Protein AF-A0AAN9BEB0-F1 (afdb_monomer)

Sequence (277 aa):
MDKPNIMNIVELSGLNKQACLLSSDSLAVIILISTILLALFVVRLLSILIKCSAKQPTIQQSVQVPFRLLITNLPTRVCTTNVAFKYDVFVAYAEEDNDFVSDHLRPRLEDELGLKLCLHQRDFHPGRNILENIEDSVTSSKKVLMVFSTHFAHSPWCQFELAVCQRHAMDRGDLLLVAHVKNTPVSDLTPTMVVILRTCTYMDWSQEGQGRVIFWNSLLLALGDVLVPRAPPNLQPRQQRRQQPRHQRRQQPRQQPLERRGVMNPDEEQGEETVIV

Nearest PDB structures (foldseek):
  7ylf-assembly1_A  TM=8.442E-01  e=6.134E-11  Gallus gallus
  2j67-assembly1_A  TM=8.209E-01  e=2.826E-09  Homo sapiens
  7fch-assembly2_D  TM=7.623E-01  e=1.233E-08  Homo sapiens
  7jlx-assembly1_D  TM=6.661E-01  e=3.546E-07  Nicotiana benthamiana
  5uzb-assembly1_B  TM=7.781E-01  e=9.613E-06  Homo sapiens

Organism: NCBI:txid31220

Solvent-accessible surface area (backbone atoms only — not comparable to full-atom values): 17063 Å² total; per-residue (Å²): 136,84,83,82,78,75,78,64,62,65,60,63,66,58,60,52,56,64,60,60,59,70,21,76,64,55,53,50,49,50,51,52,52,52,52,50,52,50,49,50,51,49,52,49,48,49,51,48,50,50,50,55,52,64,69,57,78,78,74,91,74,84,76,75,53,54,67,70,59,54,50,74,68,54,89,70,82,81,77,90,65,100,64,88,55,82,24,50,31,22,51,50,59,27,80,89,49,42,64,56,40,64,73,51,48,44,49,54,39,36,73,72,65,65,45,44,72,39,41,72,94,76,67,51,65,86,94,56,58,69,67,57,47,49,52,51,43,60,72,32,19,66,28,36,38,35,45,44,34,54,57,22,47,71,31,69,64,43,51,48,52,48,54,55,48,51,57,49,27,74,75,58,53,90,27,73,42,43,36,38,43,64,92,58,56,75,88,56,46,42,73,67,57,52,49,45,65,73,78,42,86,66,35,56,56,37,98,58,78,66,41,38,56,51,28,52,53,52,51,52,60,74,39,29,73,70,76,48,77,75,77,71,99,74,78,72,59,75,70,60,72,74,71,57,59,74,74,64,68,71,72,54,80,81,78,71,77,82,76,80,79,74,87,78,82,90,84,89,82,81,87,84,90,80,90,84,136

Structure (mmCIF, N/CA/C/O backbone):
data_AF-A0AAN9BEB0-F1
#
_entry.id   AF-A0AAN9BEB0-F1
#
loop_
_atom_site.group_PDB
_atom_site.id
_atom_site.type_symbol
_atom_site.label_atom_id
_atom_site.label_alt_id
_atom_site.label_comp_id
_atom_site.label_asym_id
_atom_site.label_entity_id
_atom_site.label_seq_id
_atom_site.pdbx_PDB_ins_code
_atom_site.Cartn_x
_atom_site.Cartn_y
_atom_site.Cartn_z
_atom_site.occupancy
_atom_site.B_iso_or_equiv
_atom_site.auth_seq_id
_atom_site.auth_comp_id
_atom_site.auth_asym_id
_atom_site.auth_atom_id
_atom_site.pdbx_PDB_model_num
ATOM 1 N N . MET A 1 1 ? -80.632 -53.842 62.168 1.00 40.69 1 MET A N 1
ATOM 2 C CA . MET A 1 1 ? -80.056 -53.126 61.015 1.00 40.69 1 MET A CA 1
ATOM 3 C C . MET A 1 1 ? -79.085 -52.097 61.547 1.00 40.69 1 MET A C 1
ATOM 5 O O . MET A 1 1 ? -79.390 -51.436 62.534 1.00 40.69 1 MET A O 1
ATOM 9 N N . ASP A 1 2 ? -77.890 -52.119 60.978 1.00 44.09 2 ASP A N 1
ATOM 10 C CA . ASP A 1 2 ? -76.622 -51.721 61.577 1.00 44.09 2 ASP A CA 1
ATOM 11 C C . ASP A 1 2 ? -76.470 -50.242 61.938 1.00 44.09 2 ASP A C 1
ATOM 13 O O . ASP A 1 2 ? -76.907 -49.342 61.225 1.00 44.09 2 ASP A O 1
ATOM 17 N N . LYS A 1 3 ? -75.773 -50.015 63.057 1.00 51.38 3 LYS A N 1
ATOM 18 C CA . LYS A 1 3 ? -75.206 -48.719 63.438 1.00 51.38 3 LYS A CA 1
ATOM 19 C C . LYS A 1 3 ? -73.929 -48.484 62.620 1.00 51.38 3 LYS A C 1
ATOM 21 O O . LYS A 1 3 ? -73.027 -49.318 62.712 1.00 51.38 3 LYS A O 1
ATOM 26 N N . PRO A 1 4 ? -73.769 -47.362 61.900 1.00 53.97 4 PRO A N 1
ATOM 27 C CA . PRO A 1 4 ? -72.469 -47.011 61.358 1.00 53.97 4 PRO A CA 1
ATOM 28 C C . PRO A 1 4 ? -71.562 -46.431 62.455 1.00 53.97 4 PRO A C 1
ATOM 30 O O . PRO A 1 4 ? -71.938 -45.547 63.225 1.00 53.97 4 PRO A O 1
ATOM 33 N N . ASN A 1 5 ? -70.360 -47.000 62.505 1.00 54.31 5 ASN A N 1
ATOM 34 C CA . ASN A 1 5 ? -69.227 -46.705 63.376 1.00 54.31 5 ASN A CA 1
ATOM 35 C C . ASN A 1 5 ? -68.833 -45.216 63.398 1.00 54.31 5 ASN A C 1
ATOM 37 O O . ASN A 1 5 ? -68.316 -44.688 62.417 1.00 54.31 5 ASN A O 1
ATOM 41 N N . ILE A 1 6 ? -68.958 -44.580 64.567 1.00 53.38 6 ILE A N 1
ATOM 42 C CA . ILE A 1 6 ? -68.435 -43.229 64.868 1.00 53.38 6 ILE A CA 1
ATOM 43 C C . ILE A 1 6 ? -66.918 -43.259 65.178 1.00 53.38 6 ILE A C 1
ATOM 45 O O . ILE A 1 6 ? -66.275 -42.225 65.327 1.00 53.38 6 ILE A O 1
ATOM 49 N N . MET A 1 7 ? -66.299 -44.442 65.211 1.00 50.84 7 MET A N 1
ATOM 50 C CA . MET A 1 7 ? -64.927 -44.614 65.697 1.00 50.84 7 MET A CA 1
ATOM 51 C C . MET A 1 7 ? -63.820 -44.296 64.668 1.00 50.84 7 MET A C 1
ATOM 53 O O . MET A 1 7 ? -62.662 -44.244 65.051 1.00 50.84 7 MET A O 1
ATOM 57 N N . ASN A 1 8 ? -64.156 -43.992 63.404 1.00 49.94 8 ASN A N 1
ATOM 58 C CA . ASN A 1 8 ? -63.171 -43.673 62.348 1.00 49.94 8 ASN A CA 1
ATOM 59 C C . ASN A 1 8 ? -63.011 -42.174 62.027 1.00 49.94 8 ASN A C 1
ATOM 61 O O . ASN A 1 8 ? -62.119 -41.801 61.269 1.00 49.94 8 ASN A O 1
ATOM 65 N N . ILE A 1 9 ? -63.852 -41.291 62.574 1.00 50.38 9 ILE A N 1
ATOM 66 C CA . ILE A 1 9 ? -63.779 -39.848 62.257 1.00 50.38 9 ILE A CA 1
ATOM 67 C C . ILE A 1 9 ? -62.784 -39.122 63.174 1.00 50.38 9 ILE A C 1
ATOM 69 O O . ILE A 1 9 ? -62.175 -38.127 62.780 1.00 50.38 9 ILE A O 1
ATOM 73 N N . VAL A 1 10 ? -62.548 -39.648 64.378 1.00 52.72 10 VAL A N 1
ATOM 74 C CA . VAL A 1 10 ? -61.608 -39.040 65.330 1.00 52.72 10 VAL A CA 1
ATOM 75 C C . VAL A 1 10 ? -60.153 -39.290 64.911 1.00 52.72 10 VAL A C 1
ATOM 77 O O . VAL A 1 10 ? -59.315 -38.405 65.073 1.00 52.72 10 VAL A O 1
ATOM 80 N N . GLU A 1 11 ? -59.854 -40.416 64.259 1.00 51.44 11 GLU A N 1
ATOM 81 C CA . GLU A 1 11 ? -58.485 -40.773 63.856 1.00 51.44 11 GLU A CA 1
ATOM 82 C C . GLU A 1 11 ? -57.996 -39.992 62.616 1.00 51.44 11 GLU A C 1
ATOM 84 O O . GLU A 1 11 ? -56.839 -39.575 62.551 1.00 51.44 11 GLU A O 1
ATOM 89 N N . LEU A 1 12 ? -58.898 -39.635 61.691 1.00 46.44 12 LEU A N 1
ATOM 90 C CA . LEU A 1 12 ? -58.585 -38.766 60.541 1.00 46.44 12 LEU A CA 1
ATOM 91 C C . LEU A 1 12 ? -58.372 -37.291 60.929 1.00 46.44 12 LEU A C 1
ATOM 93 O O . LEU A 1 12 ? -57.699 -36.551 60.211 1.00 46.44 12 LEU A O 1
ATOM 97 N N . SER A 1 13 ? -58.888 -36.859 62.084 1.00 53.03 13 SER A N 1
ATOM 98 C CA . SER A 1 13 ? -58.662 -35.502 62.604 1.00 53.03 13 SER A CA 1
ATOM 99 C C . SER A 1 13 ? -57.296 -35.328 63.292 1.00 53.03 13 SER A C 1
ATOM 101 O O . SER A 1 13 ? -56.823 -34.199 63.458 1.00 53.03 13 SER A O 1
ATOM 103 N N . GLY A 1 14 ? -56.637 -36.441 63.645 1.00 53.47 14 GLY A N 1
ATOM 104 C CA . GLY A 1 14 ? -55.296 -36.472 64.237 1.00 53.47 14 GLY A CA 1
ATOM 105 C C . GLY A 1 14 ? -54.164 -36.428 63.207 1.00 53.47 14 GLY A C 1
ATOM 106 O O . GLY A 1 14 ? -53.163 -35.748 63.437 1.00 53.47 14 GLY A O 1
ATOM 107 N N . LEU A 1 15 ? -54.338 -37.061 62.038 1.00 49.22 15 LEU A N 1
ATOM 108 C CA . LEU A 1 15 ? -53.300 -37.102 60.994 1.00 49.22 15 LEU A CA 1
ATOM 109 C C . LEU A 1 15 ? -53.097 -35.770 60.247 1.00 49.22 15 LEU A C 1
ATOM 111 O O . LEU A 1 15 ? -52.039 -35.551 59.661 1.00 49.22 15 LEU A O 1
ATOM 115 N N . ASN A 1 16 ? -54.059 -34.844 60.293 1.00 54.53 16 ASN A N 1
ATOM 116 C CA . ASN A 1 16 ? -53.947 -33.574 59.563 1.00 54.53 16 ASN A CA 1
ATOM 117 C C . ASN A 1 16 ? -53.073 -32.524 60.279 1.00 54.53 16 ASN A C 1
ATOM 119 O O . ASN A 1 16 ? -52.589 -31.575 59.665 1.00 54.53 16 ASN A O 1
ATOM 123 N N . LYS A 1 17 ? -52.822 -32.678 61.586 1.00 53.78 17 LYS A N 1
ATOM 124 C CA . LYS A 1 17 ? -52.008 -31.705 62.335 1.00 53.78 17 LYS A CA 1
ATOM 125 C C . LYS A 1 17 ? -50.508 -31.874 62.080 1.00 53.78 17 LYS A C 1
ATOM 127 O O . LYS A 1 17 ? -49.797 -30.878 62.063 1.00 53.78 17 LYS A O 1
ATOM 132 N N . GLN A 1 18 ? -50.032 -33.090 61.800 1.00 52.69 18 GLN A N 1
ATOM 133 C CA . GLN A 1 18 ? -48.638 -33.331 61.394 1.00 52.69 18 GLN A CA 1
ATOM 134 C C . GLN A 1 18 ? -48.376 -32.992 59.917 1.00 52.69 18 GLN A C 1
ATOM 136 O O . GLN A 1 18 ? -47.268 -32.580 59.590 1.00 52.69 18 GLN A O 1
ATOM 141 N N . ALA A 1 19 ? -49.393 -33.054 59.047 1.00 52.22 19 ALA A N 1
ATOM 142 C CA . ALA A 1 19 ? -49.301 -32.553 57.670 1.00 52.22 19 ALA A CA 1
ATOM 143 C C . ALA A 1 19 ? -49.255 -31.014 57.600 1.00 52.22 19 ALA A C 1
ATOM 145 O O . ALA A 1 19 ? -48.613 -30.456 56.718 1.00 52.22 19 ALA A O 1
ATOM 146 N N . CYS A 1 20 ? -49.883 -30.323 58.558 1.00 49.53 20 CYS A N 1
ATOM 147 C CA . CYS A 1 20 ? -49.866 -28.859 58.648 1.00 49.53 20 CYS A CA 1
ATOM 148 C C . CYS A 1 20 ? -48.630 -28.303 59.392 1.00 49.53 20 CYS A C 1
ATOM 150 O O . CYS A 1 20 ? -48.340 -27.111 59.310 1.00 49.53 20 CYS A O 1
ATOM 152 N N . LEU A 1 21 ? -47.900 -29.168 60.112 1.00 50.16 21 LEU A N 1
ATOM 153 C CA . LEU A 1 21 ? -46.602 -28.876 60.737 1.00 50.16 21 LEU A CA 1
ATOM 154 C C . LEU A 1 21 ? -45.410 -29.157 59.807 1.00 50.16 21 LEU A C 1
ATOM 156 O O . LEU A 1 21 ? -44.277 -28.899 60.199 1.00 50.16 21 LEU A O 1
ATOM 160 N N . LEU A 1 22 ? -45.659 -29.610 58.574 1.00 54.16 22 LEU A N 1
ATOM 161 C CA . LEU A 1 22 ? -44.869 -29.227 57.404 1.00 54.16 22 LEU A CA 1
ATOM 162 C C . LEU A 1 22 ? -45.374 -27.857 56.938 1.00 54.16 22 LEU A C 1
ATOM 164 O O . LEU A 1 22 ? -46.230 -27.745 56.075 1.00 54.16 22 LEU A O 1
ATOM 168 N N . SER A 1 23 ? -44.930 -26.721 57.422 1.00 61.50 23 SER A N 1
ATOM 169 C CA . SER A 1 23 ? -44.127 -26.300 58.557 1.00 61.50 23 SER A CA 1
ATOM 170 C C . SER A 1 23 ? -44.202 -24.797 58.342 1.00 61.50 23 SER A C 1
ATOM 172 O O . SER A 1 23 ? -43.904 -24.330 57.239 1.00 61.50 23 SER A O 1
ATOM 174 N N . SER A 1 24 ? -44.701 -24.030 59.313 1.00 71.06 24 SER A N 1
ATOM 175 C CA . SER A 1 24 ? -44.714 -22.564 59.186 1.00 71.06 24 SER A CA 1
ATOM 176 C C . SER A 1 24 ? -43.324 -22.055 58.772 1.00 71.06 24 SER A C 1
ATOM 178 O O . SER A 1 24 ? -43.213 -21.132 57.967 1.00 71.06 24 SER A O 1
ATOM 180 N N . ASP A 1 25 ? -42.276 -22.752 59.221 1.00 75.94 25 ASP A N 1
ATOM 181 C CA . ASP A 1 25 ? -40.887 -22.519 58.843 1.00 75.94 25 ASP A CA 1
ATOM 182 C C . ASP A 1 25 ? -40.578 -22.977 57.405 1.00 75.94 25 ASP A C 1
ATOM 184 O O . ASP A 1 25 ? -39.896 -22.267 56.677 1.00 75.94 25 ASP A O 1
ATOM 188 N N . SER A 1 26 ? -41.111 -24.104 56.921 1.00 80.81 26 SER A N 1
ATOM 189 C CA . SER A 1 26 ? -40.971 -24.523 55.515 1.00 80.81 26 SER A CA 1
ATOM 190 C C . SER A 1 26 ? -41.716 -23.603 54.551 1.00 80.81 26 SER A C 1
ATOM 192 O O . SER A 1 26 ? -41.194 -23.319 53.477 1.00 80.81 26 SER A O 1
ATOM 194 N N . LEU A 1 27 ? -42.891 -23.088 54.921 1.00 81.19 27 LEU A N 1
ATOM 195 C CA . LEU A 1 27 ? -43.588 -22.059 54.147 1.00 81.19 27 LEU A CA 1
ATOM 196 C C . LEU A 1 27 ? -42.784 -20.757 54.133 1.00 81.19 27 LEU A C 1
ATOM 198 O O . LEU A 1 27 ? -42.621 -20.160 53.069 1.00 81.19 27 LEU A O 1
ATOM 202 N N . ALA A 1 28 ? -42.213 -20.359 55.273 1.00 82.75 28 ALA A N 1
ATOM 203 C CA . ALA A 1 28 ? -41.312 -19.213 55.343 1.00 82.75 28 ALA A CA 1
ATOM 204 C C . ALA A 1 28 ? -40.073 -19.402 54.447 1.00 82.75 28 ALA A C 1
ATOM 206 O O . ALA A 1 28 ? -39.700 -18.483 53.720 1.00 82.75 28 ALA A O 1
ATOM 207 N N . VAL A 1 29 ? -39.485 -20.603 54.420 1.00 88.00 29 VAL A N 1
ATOM 208 C CA . VAL A 1 29 ? -38.349 -20.949 53.548 1.00 88.00 29 VAL A CA 1
ATOM 209 C C . VAL A 1 29 ? -38.745 -20.921 52.070 1.00 88.00 29 VAL A C 1
ATOM 211 O O . VAL A 1 29 ? -38.009 -20.364 51.260 1.00 88.00 29 VAL A O 1
ATOM 214 N N . ILE A 1 30 ? -39.912 -21.454 51.695 1.00 88.44 30 ILE A N 1
ATOM 215 C CA . ILE A 1 30 ? -40.402 -21.423 50.306 1.00 88.44 30 ILE A CA 1
ATOM 216 C C . ILE A 1 30 ? -40.641 -19.981 49.849 1.00 88.44 30 ILE A C 1
ATOM 218 O O . ILE A 1 30 ? -40.217 -19.606 48.754 1.00 88.44 30 ILE A O 1
ATOM 222 N N . ILE A 1 31 ? -41.270 -19.155 50.691 1.00 90.25 31 ILE A N 1
ATOM 223 C CA . ILE A 1 31 ? -41.485 -17.733 50.405 1.00 90.25 31 ILE A CA 1
ATOM 224 C C . ILE A 1 31 ? -40.133 -17.038 50.220 1.00 90.25 31 ILE A C 1
ATOM 226 O O . ILE A 1 31 ? -39.951 -16.346 49.219 1.00 90.25 31 ILE A O 1
ATOM 230 N N . LEU A 1 32 ? -39.167 -17.280 51.110 1.00 94.12 32 LEU A N 1
ATOM 231 C CA . LEU A 1 32 ? -37.822 -16.701 51.047 1.00 94.12 32 LEU A CA 1
ATOM 232 C C . LEU A 1 32 ? -37.047 -17.130 49.791 1.00 94.12 32 LEU A C 1
ATOM 234 O O . LEU A 1 32 ? -36.408 -16.304 49.146 1.00 94.12 32 LEU A O 1
ATOM 238 N N . ILE A 1 33 ? -37.139 -18.394 49.379 1.00 94.69 33 ILE A N 1
ATOM 239 C CA . ILE A 1 33 ? -36.517 -18.862 48.132 1.00 94.69 33 ILE A CA 1
ATOM 240 C C . ILE A 1 33 ? -37.202 -18.220 46.920 1.00 94.69 33 ILE A C 1
ATOM 242 O O . ILE A 1 33 ? -36.518 -17.753 46.008 1.00 94.69 33 ILE A O 1
ATOM 246 N N . SER A 1 34 ? -38.537 -18.146 46.904 1.00 95.19 34 SER A N 1
ATOM 247 C CA . SER A 1 34 ? -39.277 -17.549 45.785 1.00 95.19 34 SER A CA 1
ATOM 248 C C . SER A 1 34 ? -38.975 -16.057 45.620 1.00 95.19 34 SER A C 1
ATOM 250 O O . SER A 1 34 ? -38.815 -15.588 44.493 1.00 95.19 34 SER A O 1
ATOM 252 N N . THR A 1 35 ? -38.819 -15.319 46.726 1.00 95.50 35 THR A N 1
ATOM 253 C CA . THR A 1 35 ? -38.484 -13.891 46.696 1.00 95.50 35 THR A CA 1
ATOM 254 C C . THR A 1 35 ? -37.057 -13.670 46.208 1.00 95.50 35 THR A C 1
ATOM 256 O O . THR A 1 35 ? -36.837 -12.772 45.397 1.00 95.50 35 THR A O 1
ATOM 259 N N . ILE A 1 36 ? -36.104 -14.523 46.604 1.00 96.38 36 ILE A N 1
ATOM 260 C CA . ILE A 1 36 ? -34.727 -14.491 46.088 1.00 96.38 36 ILE A CA 1
ATOM 261 C C . ILE A 1 36 ? -34.699 -14.796 44.586 1.00 96.38 36 ILE A C 1
ATOM 263 O O . ILE A 1 36 ? -34.067 -14.064 43.826 1.00 96.38 36 ILE A O 1
ATOM 267 N N . LEU A 1 37 ? -35.398 -15.840 44.130 1.00 96.38 37 LEU A N 1
ATOM 268 C CA . LEU A 1 37 ? -35.450 -16.198 42.708 1.00 96.38 37 LEU A CA 1
ATOM 269 C C . LEU A 1 37 ? -36.092 -15.093 41.864 1.00 96.38 37 LEU A C 1
ATOM 271 O O . LEU A 1 37 ? -35.567 -14.752 40.802 1.00 96.38 37 LEU A O 1
ATOM 275 N N . LEU A 1 38 ? -37.180 -14.491 42.352 1.00 96.56 38 LEU A N 1
ATOM 276 C CA . LEU A 1 38 ? -37.824 -13.358 41.694 1.00 96.56 38 LEU A CA 1
ATOM 277 C C . LEU A 1 38 ? -36.892 -12.142 41.648 1.00 96.56 38 LEU A C 1
ATOM 279 O O . LEU A 1 38 ? -36.763 -11.520 40.597 1.00 96.56 38 LEU A O 1
ATOM 283 N N . ALA A 1 39 ? -36.190 -11.835 42.742 1.00 96.31 39 ALA A N 1
ATOM 284 C CA . ALA A 1 39 ? -35.210 -10.755 42.776 1.00 96.31 39 ALA A CA 1
ATOM 285 C C . ALA A 1 39 ? -34.069 -10.990 41.772 1.00 96.31 39 ALA A C 1
ATOM 287 O O . ALA A 1 39 ? -33.714 -10.078 41.028 1.00 96.31 39 ALA A O 1
ATOM 288 N N . LEU A 1 40 ? -33.539 -12.214 41.675 1.00 96.06 40 LEU A N 1
ATOM 289 C CA . LEU A 1 40 ? -32.512 -12.567 40.689 1.00 96.06 40 LEU A CA 1
ATOM 290 C C . LEU A 1 40 ? -33.030 -12.459 39.250 1.00 96.06 40 LEU A C 1
ATOM 292 O O . LEU A 1 40 ? -32.318 -11.947 38.384 1.00 96.06 40 LEU A O 1
ATOM 296 N N . PHE A 1 41 ? -34.264 -12.894 38.987 1.00 96.38 41 PHE A N 1
ATOM 297 C CA . PHE A 1 41 ? -34.903 -12.751 37.679 1.00 96.38 41 PHE A CA 1
ATOM 298 C C . PHE A 1 41 ? -35.093 -11.277 37.306 1.00 96.38 41 PHE A C 1
ATOM 300 O O . PHE A 1 41 ? -34.735 -10.878 36.200 1.00 96.38 41 PHE A O 1
ATOM 307 N N . VAL A 1 42 ? -35.558 -10.447 38.244 1.00 96.38 42 VAL A N 1
ATOM 308 C CA . VAL A 1 42 ? -35.693 -8.997 38.059 1.00 96.38 42 VAL A CA 1
ATOM 309 C C . VAL A 1 42 ? -34.329 -8.350 37.834 1.00 96.38 42 VAL A C 1
ATOM 311 O O . VAL A 1 42 ? -34.195 -7.573 36.901 1.00 96.38 42 VAL A O 1
ATOM 314 N N . VAL A 1 43 ? -33.285 -8.702 38.589 1.00 95.81 43 VAL A N 1
ATOM 315 C CA . VAL A 1 43 ? -31.922 -8.184 38.368 1.00 95.81 43 VAL A CA 1
ATOM 316 C C . VAL A 1 43 ? -31.380 -8.606 37.002 1.00 95.81 43 VAL A C 1
ATOM 318 O O . VAL A 1 43 ? -30.721 -7.805 36.340 1.00 95.81 43 VAL A O 1
ATOM 321 N N . ARG A 1 44 ? -31.666 -9.827 36.532 1.00 94.81 44 ARG A N 1
ATOM 322 C CA . ARG A 1 44 ? -31.296 -10.281 35.181 1.00 94.81 44 ARG A CA 1
ATOM 323 C C . ARG A 1 44 ? -32.075 -9.537 34.104 1.00 94.81 44 ARG A C 1
ATOM 325 O O . ARG A 1 44 ? -31.446 -9.088 33.151 1.00 94.81 44 ARG A O 1
ATOM 332 N N . LEU A 1 45 ? -33.384 -9.346 34.270 1.00 94.06 45 LEU A N 1
ATOM 333 C CA . LEU A 1 45 ? -34.202 -8.535 33.369 1.00 94.06 45 LEU A CA 1
ATOM 334 C C . LEU A 1 45 ? -33.729 -7.087 33.349 1.00 94.06 45 LEU A C 1
ATOM 336 O O . LEU A 1 45 ? -33.503 -6.562 32.274 1.00 94.06 45 LEU A O 1
ATOM 340 N N . LEU A 1 46 ? -33.488 -6.464 34.500 1.00 93.25 46 LEU A N 1
ATOM 341 C CA . LEU A 1 46 ? -32.923 -5.122 34.599 1.00 93.25 46 LEU A CA 1
ATOM 342 C C . LEU A 1 46 ? -31.526 -5.067 33.985 1.00 93.25 46 LEU A C 1
ATOM 344 O O . LEU A 1 46 ? -31.239 -4.130 33.266 1.00 93.25 46 LEU A O 1
ATOM 348 N N . SER A 1 47 ? -30.676 -6.078 34.171 1.00 88.62 47 SER A N 1
ATOM 349 C CA . SER A 1 47 ? -29.364 -6.148 33.513 1.00 88.62 47 SER A CA 1
ATOM 350 C C . SER A 1 47 ? -29.490 -6.279 31.998 1.00 88.62 47 SER A C 1
ATOM 352 O O . SER A 1 47 ? -28.676 -5.714 31.279 1.00 88.62 47 SER A O 1
ATOM 354 N N . ILE A 1 48 ? -30.486 -7.016 31.500 1.00 86.81 48 ILE A N 1
ATOM 355 C CA . ILE A 1 48 ? -30.792 -7.130 30.070 1.00 86.81 48 ILE A CA 1
ATOM 356 C C . ILE A 1 48 ? -31.367 -5.813 29.560 1.00 86.81 48 ILE A C 1
ATOM 358 O O . ILE A 1 48 ? -30.916 -5.352 28.530 1.00 86.81 48 ILE A O 1
ATOM 362 N N . LEU A 1 49 ? -32.278 -5.168 30.285 1.00 84.06 49 LEU A N 1
ATOM 363 C CA . LEU A 1 49 ? -32.876 -3.884 29.930 1.00 84.06 49 LEU A CA 1
ATOM 364 C C . LEU A 1 49 ? -31.854 -2.754 29.978 1.00 84.06 49 LEU A C 1
ATOM 366 O O . LEU A 1 49 ? -31.856 -1.946 29.070 1.00 84.06 49 LEU A O 1
ATOM 370 N N . ILE A 1 50 ? -30.952 -2.737 30.962 1.00 84.00 50 ILE A N 1
ATOM 371 C CA . ILE A 1 50 ? -29.811 -1.821 31.055 1.00 84.00 50 ILE A CA 1
ATOM 372 C C . ILE A 1 50 ? -28.805 -2.146 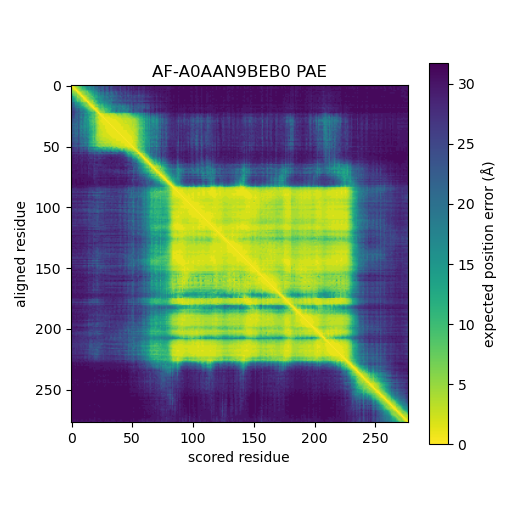29.956 1.00 84.00 50 ILE A C 1
ATOM 374 O O . ILE A 1 50 ? -28.282 -1.229 29.354 1.00 84.00 50 ILE A O 1
ATOM 378 N N . LYS A 1 51 ? -28.546 -3.417 29.621 1.00 75.62 51 LYS A N 1
ATOM 379 C CA . LYS A 1 51 ? -27.696 -3.771 28.471 1.00 75.62 51 LYS A CA 1
ATOM 380 C C . LYS A 1 51 ? -28.361 -3.493 27.129 1.00 75.62 51 LYS A C 1
ATOM 382 O O . LYS A 1 51 ? -27.626 -3.228 26.198 1.00 75.62 51 LYS A O 1
ATOM 387 N N . CYS A 1 52 ? -29.686 -3.554 27.008 1.00 65.31 52 CYS A N 1
ATOM 388 C CA . CYS A 1 52 ? -30.469 -3.247 25.807 1.00 65.31 52 CYS A CA 1
ATOM 389 C C . CYS A 1 52 ? -30.639 -1.736 25.640 1.00 65.31 52 CYS A C 1
ATOM 391 O O . CYS A 1 52 ? -30.490 -1.239 24.531 1.00 65.31 52 CYS A O 1
ATOM 393 N N . SER A 1 53 ? -30.865 -1.002 26.733 1.00 66.62 53 SER A N 1
ATOM 394 C CA . SER A 1 53 ? -30.903 0.461 26.756 1.00 66.62 53 SER A CA 1
ATOM 395 C C . SER A 1 53 ? -29.501 1.069 26.677 1.00 66.62 53 SER A C 1
ATOM 397 O O . SER A 1 53 ? -29.339 2.121 26.079 1.00 66.62 53 SER A O 1
ATOM 399 N N . ALA A 1 54 ? -28.460 0.386 27.172 1.00 57.66 54 ALA A N 1
ATOM 400 C CA . ALA A 1 54 ? -27.054 0.760 26.978 1.00 57.66 54 ALA A CA 1
ATOM 401 C C . ALA A 1 54 ? -26.439 0.176 25.692 1.00 57.66 54 ALA A C 1
ATOM 403 O O . ALA A 1 54 ? -25.375 0.629 25.280 1.00 57.66 54 ALA A O 1
ATOM 404 N N . LYS A 1 55 ? -27.113 -0.767 25.007 1.00 54.00 55 LYS A N 1
ATOM 405 C CA . LYS A 1 55 ? -26.852 -1.115 23.592 1.00 54.00 55 LYS A CA 1
ATOM 406 C C . LYS A 1 55 ? -27.587 -0.211 22.609 1.00 54.00 55 LYS A C 1
ATOM 408 O O . LYS A 1 55 ? -27.564 -0.494 21.416 1.00 54.00 55 LYS A O 1
ATOM 413 N N . GLN A 1 56 ? -28.143 0.908 23.068 1.00 59.84 56 GLN A N 1
ATOM 414 C CA . GLN A 1 56 ? -28.286 2.086 22.224 1.00 59.84 56 GLN A CA 1
ATOM 415 C C . GLN A 1 56 ? -28.434 3.326 23.107 1.00 59.84 56 GLN A C 1
ATOM 417 O O . GLN A 1 56 ? -29.531 3.646 23.557 1.00 59.84 56 GLN A O 1
ATOM 422 N N . PRO A 1 57 ? -27.321 4.041 23.342 1.00 49.09 57 PRO A N 1
ATOM 423 C CA . PRO A 1 57 ? -27.139 5.211 22.492 1.00 49.09 57 PRO A CA 1
ATOM 424 C C . PRO A 1 57 ? -25.663 5.572 22.244 1.00 49.09 57 PRO A C 1
ATOM 426 O O . PRO A 1 57 ? -25.042 6.261 23.043 1.00 49.09 57 PRO A O 1
ATOM 429 N N . THR A 1 58 ? -25.159 5.230 21.057 1.00 43.09 58 THR A N 1
ATOM 430 C CA . THR A 1 58 ? -24.279 6.136 20.302 1.00 43.09 58 THR A CA 1
ATOM 431 C C . THR A 1 58 ? -24.718 6.075 18.842 1.00 43.09 58 THR A C 1
ATOM 433 O O . THR A 1 58 ? -24.316 5.191 18.097 1.00 43.09 58 THR A O 1
ATOM 436 N N . ILE A 1 59 ? -25.633 6.976 18.474 1.00 50.31 59 ILE A N 1
ATOM 437 C CA . ILE A 1 59 ? -25.736 7.576 17.135 1.00 50.31 59 ILE A CA 1
ATOM 438 C C . ILE A 1 59 ? -25.591 6.569 15.969 1.00 50.31 59 ILE A C 1
ATOM 440 O O . ILE A 1 59 ? -24.591 6.553 15.259 1.00 50.31 59 ILE A O 1
ATOM 444 N N . GLN A 1 60 ? -26.611 5.736 15.730 1.00 49.09 60 GLN A N 1
ATOM 445 C CA . GLN A 1 60 ? -26.763 5.001 14.457 1.00 49.09 60 GLN A CA 1
ATOM 446 C C . GLN A 1 60 ? -27.818 5.617 13.523 1.00 49.09 60 GLN A C 1
ATOM 448 O O . GLN A 1 60 ? -28.307 4.981 12.597 1.00 49.09 60 GLN A O 1
ATOM 453 N N . GLN A 1 61 ? -28.117 6.900 13.709 1.00 50.81 61 GLN A N 1
ATOM 454 C CA . GLN A 1 61 ? -28.528 7.775 12.618 1.00 50.81 61 GLN A CA 1
ATOM 455 C C . GLN A 1 61 ? -27.583 8.972 12.660 1.00 50.81 61 GLN A C 1
ATOM 457 O O . GLN A 1 61 ? -27.548 9.635 13.685 1.00 50.81 61 GLN A O 1
ATOM 462 N N . SER A 1 62 ? -26.842 9.203 11.566 1.00 41.84 62 SER A N 1
ATOM 463 C CA . SER A 1 62 ? -26.055 10.416 11.245 1.00 41.84 62 SER A CA 1
ATOM 464 C C . SER A 1 62 ? -24.520 10.328 11.121 1.00 41.84 62 SER A C 1
ATOM 466 O O . SER A 1 62 ? -23.874 11.351 11.274 1.00 41.84 62 SER A O 1
ATOM 468 N N . VAL A 1 63 ? -23.909 9.198 10.738 1.00 46.97 63 VAL A N 1
ATOM 469 C CA . VAL A 1 63 ? -22.769 9.220 9.774 1.00 46.97 63 VAL A CA 1
ATOM 470 C C . VAL A 1 63 ? -22.868 8.023 8.811 1.00 46.97 63 VAL A C 1
ATOM 472 O O . VAL A 1 63 ? -21.890 7.445 8.367 1.00 46.97 63 VAL A O 1
ATOM 475 N N . GLN A 1 64 ? -24.091 7.651 8.435 1.00 41.81 64 GLN A N 1
ATOM 476 C CA . GLN A 1 64 ? -24.338 7.404 7.020 1.00 41.81 64 GLN A CA 1
ATOM 477 C C . GLN A 1 64 ? -24.784 8.743 6.420 1.00 41.81 64 GLN A C 1
ATOM 479 O O . GLN A 1 64 ? -25.872 8.872 5.871 1.00 41.81 64 GLN A O 1
ATOM 484 N N . VAL A 1 65 ? -23.918 9.765 6.472 1.00 47.03 65 VAL A N 1
ATOM 485 C CA . VAL A 1 65 ? -23.760 10.490 5.208 1.00 47.03 65 VAL A CA 1
ATOM 486 C C . VAL A 1 65 ? -23.432 9.374 4.226 1.00 47.03 65 VAL A C 1
ATOM 488 O O . VAL A 1 65 ? -22.549 8.572 4.557 1.00 47.03 65 VAL A O 1
ATOM 491 N N . PRO A 1 66 ? -24.174 9.184 3.118 1.00 49.22 66 PRO A N 1
ATOM 492 C CA . PRO A 1 66 ? -23.740 8.183 2.161 1.00 49.22 66 PRO A CA 1
ATOM 493 C C . PRO A 1 66 ? -22.272 8.518 1.932 1.00 49.22 66 PRO A C 1
ATOM 495 O O . PRO A 1 66 ? -21.956 9.685 1.738 1.00 49.22 66 PRO A O 1
ATOM 498 N N . PHE A 1 67 ? -21.361 7.567 2.118 1.00 54.03 67 PHE A N 1
ATOM 499 C CA . PHE A 1 67 ? -19.921 7.832 2.028 1.00 54.03 67 PHE A CA 1
ATOM 500 C C . PHE A 1 67 ? -19.601 8.628 0.740 1.00 54.03 67 PHE A C 1
ATOM 502 O O . PHE A 1 67 ? -18.805 9.562 0.718 1.00 54.03 67 PHE A O 1
ATOM 509 N N . ARG A 1 68 ? -20.422 8.371 -0.283 1.00 47.59 68 ARG A N 1
ATOM 510 C CA . ARG A 1 68 ? -20.640 9.165 -1.492 1.00 47.59 68 ARG A CA 1
ATOM 511 C C . ARG A 1 68 ? -20.778 10.695 -1.304 1.00 47.59 68 ARG A C 1
ATOM 513 O O . ARG A 1 68 ? -20.125 11.419 -2.036 1.00 47.59 68 ARG A O 1
ATOM 520 N N . LEU A 1 69 ? -21.587 11.201 -0.366 1.00 50.12 69 LEU A N 1
ATOM 521 C CA . LEU A 1 69 ? -21.725 12.629 -0.016 1.00 50.12 69 LEU A CA 1
ATOM 522 C C . LEU A 1 69 ? -20.505 13.200 0.722 1.00 50.12 69 LEU A C 1
ATOM 524 O O . LEU A 1 69 ? -20.250 14.401 0.631 1.00 50.12 69 LEU A O 1
ATOM 528 N N . LEU A 1 70 ? -19.776 12.385 1.490 1.00 50.78 70 LEU A N 1
ATOM 529 C CA . LEU A 1 70 ? -18.589 12.852 2.215 1.00 50.78 70 LEU A CA 1
ATOM 530 C C . LEU A 1 70 ? -17.425 13.087 1.242 1.00 50.78 70 LEU A C 1
ATOM 532 O O . LEU A 1 70 ? -16.777 14.129 1.304 1.00 50.78 70 LEU A O 1
ATOM 536 N N . ILE A 1 71 ? -17.244 12.183 0.273 1.00 53.16 71 ILE A N 1
ATOM 537 C CA . ILE A 1 71 ? -16.254 12.340 -0.802 1.00 53.16 71 ILE A CA 1
ATOM 538 C C . ILE A 1 71 ? -16.554 13.568 -1.676 1.00 53.16 71 ILE A C 1
ATOM 540 O O . ILE A 1 71 ? -15.627 14.261 -2.083 1.00 53.16 71 ILE A O 1
ATOM 544 N N . THR A 1 72 ? -17.827 13.913 -1.915 1.00 51.78 72 THR A N 1
ATOM 545 C CA . THR A 1 72 ? -18.168 15.110 -2.711 1.00 51.78 72 THR A CA 1
ATOM 546 C C . THR A 1 72 ? -17.861 16.439 -2.016 1.00 51.78 72 THR A C 1
ATOM 548 O O . THR A 1 72 ? -17.797 17.456 -2.700 1.00 51.78 72 THR A O 1
ATOM 551 N N . ASN A 1 73 ? -17.690 16.457 -0.687 1.00 52.66 73 ASN A N 1
ATOM 552 C CA . ASN A 1 73 ? -17.477 17.686 0.091 1.00 52.66 73 ASN A CA 1
ATOM 553 C C . ASN A 1 73 ? -16.035 17.859 0.607 1.00 52.66 73 ASN A C 1
ATOM 555 O O . ASN A 1 73 ? -15.752 18.852 1.279 1.00 52.66 73 ASN A O 1
ATOM 559 N N . LEU A 1 74 ? -15.112 16.935 0.309 1.00 51.06 74 LEU A N 1
ATOM 560 C CA . LEU A 1 74 ? -13.709 17.088 0.703 1.00 51.06 74 LEU A CA 1
ATOM 561 C C . LEU A 1 74 ? -13.020 18.151 -0.177 1.00 51.06 74 LEU A C 1
ATOM 563 O O . LEU A 1 74 ? -13.112 18.060 -1.406 1.00 51.06 74 LEU A O 1
ATOM 567 N N . PRO A 1 75 ? -12.297 19.132 0.401 1.00 42.50 75 PRO A N 1
ATOM 568 C CA . PRO A 1 75 ? -11.498 20.079 -0.368 1.00 42.50 75 PRO A CA 1
ATOM 569 C C . PRO A 1 75 ? -10.353 19.324 -1.046 1.00 42.50 75 PRO A C 1
ATOM 571 O O . PRO A 1 75 ? -9.296 19.082 -0.469 1.00 42.50 75 PRO A O 1
ATOM 574 N N . THR A 1 76 ? -10.584 18.904 -2.284 1.00 45.38 76 THR A N 1
ATOM 575 C CA . THR A 1 76 ? -9.594 18.182 -3.072 1.00 45.38 76 THR A CA 1
ATOM 576 C C . THR A 1 76 ? -8.511 19.163 -3.496 1.00 45.38 76 THR A C 1
ATOM 578 O O . THR A 1 76 ? -8.800 20.127 -4.213 1.00 45.38 76 THR A O 1
ATOM 581 N N . ARG A 1 77 ? -7.253 18.924 -3.114 1.00 44.69 77 ARG A N 1
ATOM 582 C CA . ARG A 1 77 ? -6.149 19.620 -3.776 1.00 44.69 77 ARG A CA 1
ATOM 583 C C . ARG A 1 77 ? -6.087 19.163 -5.230 1.00 44.69 77 ARG A C 1
ATOM 585 O O . ARG A 1 77 ? -6.262 17.995 -5.568 1.00 44.69 77 ARG A O 1
ATOM 592 N N . VAL A 1 78 ? -6.018 20.141 -6.122 1.00 45.12 78 VAL A N 1
ATOM 593 C CA . VAL A 1 78 ? -6.147 19.945 -7.562 1.00 45.12 78 VAL A CA 1
ATOM 594 C C . VAL A 1 78 ? -4.744 19.795 -8.138 1.00 45.12 78 VAL A C 1
ATOM 596 O O . VAL A 1 78 ? -4.076 20.796 -8.367 1.00 45.12 78 VAL A O 1
ATOM 599 N N . CYS A 1 79 ? -4.315 18.569 -8.435 1.00 46.91 79 CYS A N 1
ATOM 600 C CA . CYS A 1 79 ? -3.179 18.350 -9.330 1.00 46.91 79 CYS A CA 1
ATOM 601 C C . CYS A 1 79 ? -3.718 18.231 -10.762 1.00 46.91 79 CYS A C 1
ATOM 603 O O . CYS A 1 79 ? -4.162 17.174 -11.209 1.00 46.91 79 CYS A O 1
ATOM 605 N N . THR A 1 80 ? -3.775 19.359 -11.474 1.00 40.75 80 THR A N 1
ATOM 606 C CA . THR A 1 80 ? -4.136 19.416 -12.895 1.00 40.75 80 THR A CA 1
ATOM 607 C C . THR A 1 80 ? -2.987 18.877 -13.740 1.00 40.75 80 THR A C 1
ATOM 609 O O . THR A 1 80 ? -2.138 19.641 -14.193 1.00 40.75 80 THR A O 1
ATOM 612 N N . THR A 1 81 ? -2.958 17.574 -14.000 1.00 49.28 81 THR A N 1
ATOM 613 C CA . THR A 1 81 ? -2.192 17.047 -15.134 1.00 49.28 81 THR A CA 1
ATOM 614 C C . THR A 1 81 ? -3.147 16.279 -16.036 1.00 49.28 81 THR A C 1
ATOM 616 O O . THR A 1 81 ? -3.868 15.386 -15.604 1.00 49.28 81 THR A O 1
ATOM 619 N N . ASN A 1 82 ? -3.229 16.699 -17.298 1.00 51.31 82 ASN A N 1
ATOM 620 C CA . ASN A 1 82 ? -4.126 16.148 -18.318 1.00 51.31 82 ASN A CA 1
ATOM 621 C C . ASN A 1 82 ? -3.531 14.848 -18.899 1.00 51.31 82 ASN A C 1
ATOM 623 O O . ASN A 1 82 ? -3.445 14.677 -20.112 1.00 51.31 82 ASN A O 1
ATOM 627 N N . VAL A 1 83 ? -3.014 13.988 -18.018 1.00 60.81 83 VAL A N 1
ATOM 628 C CA . VAL A 1 83 ? -2.362 12.724 -18.358 1.00 60.81 83 VAL A CA 1
ATOM 629 C C . VAL A 1 83 ? -3.380 11.620 -18.116 1.00 60.81 83 VAL A C 1
ATOM 631 O O . VAL A 1 83 ? -3.924 11.486 -17.020 1.00 60.81 83 VAL A O 1
ATOM 634 N N . ALA A 1 84 ? -3.684 10.852 -19.158 1.00 76.88 84 ALA A N 1
ATOM 635 C CA . ALA A 1 84 ? -4.528 9.677 -19.024 1.00 76.88 84 ALA A CA 1
ATOM 636 C C . ALA A 1 84 ? -3.744 8.596 -18.267 1.00 76.88 84 ALA A C 1
ATOM 638 O O . ALA A 1 84 ? -2.833 7.985 -18.819 1.00 76.88 84 ALA A O 1
ATOM 639 N N . PHE A 1 85 ? -4.079 8.386 -16.995 1.00 87.12 85 PHE A N 1
ATOM 640 C CA . PHE A 1 85 ? -3.513 7.306 -16.191 1.00 87.12 85 PHE A CA 1
ATOM 641 C C . PHE A 1 85 ? -4.089 5.953 -16.630 1.00 87.12 85 PHE A C 1
ATOM 643 O O . PHE A 1 85 ? -5.293 5.840 -16.882 1.00 87.12 85 PHE A O 1
ATOM 650 N N . LYS A 1 86 ? -3.232 4.930 -16.719 1.00 91.88 86 LYS A N 1
ATOM 651 C CA . LYS A 1 86 ? -3.632 3.551 -17.043 1.00 91.88 86 LYS A CA 1
ATOM 652 C C . LYS A 1 86 ? -4.331 2.899 -15.850 1.00 91.88 86 LYS A C 1
ATOM 654 O O . LYS A 1 86 ? -5.319 2.186 -16.040 1.00 91.88 86 LYS A O 1
ATOM 659 N N . TYR A 1 87 ? -3.830 3.184 -14.651 1.00 93.75 87 TYR A N 1
ATOM 660 C CA . TYR A 1 87 ? -4.309 2.624 -13.397 1.00 93.75 87 TYR A CA 1
ATOM 661 C C . TYR A 1 87 ? -4.752 3.723 -12.435 1.00 93.75 87 TYR A C 1
ATOM 663 O O . TYR A 1 87 ? -4.288 4.866 -12.472 1.00 93.75 87 TYR A O 1
ATOM 671 N N . ASP A 1 88 ? -5.668 3.359 -11.552 1.00 93.12 88 ASP A N 1
ATOM 672 C CA . ASP A 1 88 ? -6.118 4.220 -10.471 1.00 93.12 88 ASP A CA 1
ATOM 673 C C . ASP A 1 88 ? -5.126 4.182 -9.309 1.00 93.12 88 ASP A C 1
ATOM 675 O O . ASP A 1 88 ? -4.744 5.230 -8.787 1.00 93.12 88 ASP A O 1
ATOM 679 N N . VAL A 1 89 ? -4.657 2.987 -8.947 1.00 94.56 89 VAL A N 1
ATOM 680 C CA . VAL A 1 89 ? -3.730 2.790 -7.831 1.00 94.56 89 VAL A CA 1
ATOM 681 C C . VAL A 1 89 ? -2.690 1.736 -8.198 1.00 94.56 89 VAL A C 1
ATOM 683 O O . VAL A 1 89 ? -3.045 0.622 -8.574 1.00 94.56 89 VAL A O 1
ATOM 686 N N . PHE A 1 90 ? -1.410 2.062 -8.047 1.00 95.31 90 PHE A N 1
ATOM 687 C CA . PHE A 1 90 ? -0.348 1.058 -7.990 1.00 95.31 90 PHE A CA 1
ATOM 688 C C . PHE A 1 90 ? -0.188 0.585 -6.546 1.00 95.31 90 PHE A C 1
ATOM 690 O O . PHE A 1 90 ? -0.111 1.419 -5.642 1.00 95.31 90 PHE A O 1
ATOM 697 N N . VAL A 1 91 ? -0.158 -0.730 -6.323 1.00 95.69 91 VAL A N 1
ATOM 698 C CA . VAL A 1 91 ? 0.040 -1.308 -4.988 1.00 95.69 91 VAL A CA 1
ATOM 699 C C . VAL A 1 91 ? 1.443 -1.898 -4.897 1.00 95.69 91 VAL A C 1
ATOM 701 O O . VAL A 1 91 ? 1.750 -2.880 -5.570 1.00 95.69 91 VAL A O 1
ATOM 704 N N . ALA A 1 92 ? 2.258 -1.302 -4.032 1.00 93.88 92 ALA A N 1
ATOM 705 C CA . ALA A 1 92 ? 3.607 -1.740 -3.695 1.00 93.88 92 ALA A CA 1
ATOM 706 C C . ALA A 1 92 ? 3.553 -2.566 -2.402 1.00 93.88 92 ALA A C 1
ATOM 708 O O . ALA A 1 92 ? 3.165 -2.052 -1.347 1.00 93.88 92 ALA A O 1
ATOM 709 N N . TYR A 1 93 ? 3.892 -3.850 -2.479 1.00 93.88 93 TYR A N 1
ATOM 710 C CA . TYR A 1 93 ? 3.817 -4.794 -1.363 1.00 93.88 93 TYR A CA 1
ATOM 711 C C . TYR A 1 93 ? 4.889 -5.880 -1.507 1.00 93.88 93 TYR A C 1
ATOM 713 O O . TYR A 1 93 ? 5.417 -6.091 -2.596 1.00 93.88 93 TYR A O 1
ATOM 721 N N . ALA A 1 94 ? 5.237 -6.545 -0.405 1.00 92.25 94 ALA A N 1
ATOM 722 C CA . ALA A 1 94 ? 6.130 -7.699 -0.453 1.00 92.25 94 ALA A CA 1
ATOM 723 C C . ALA A 1 94 ? 5.368 -8.942 -0.921 1.00 92.25 94 ALA A C 1
ATOM 725 O O . ALA A 1 94 ? 4.188 -9.093 -0.613 1.00 92.25 94 ALA A O 1
ATOM 726 N N . GLU A 1 95 ? 6.033 -9.855 -1.627 1.00 90.62 95 GLU A N 1
ATOM 727 C CA . GLU A 1 95 ? 5.396 -11.064 -2.163 1.00 90.62 95 GLU A CA 1
ATOM 728 C C . GLU A 1 95 ? 4.724 -11.901 -1.061 1.00 90.62 95 GLU A C 1
ATOM 730 O O . GLU A 1 95 ? 3.629 -12.428 -1.252 1.00 90.62 95 GLU A O 1
ATOM 735 N N . GLU A 1 96 ? 5.327 -11.926 0.126 1.00 92.50 96 GLU A N 1
ATOM 736 C CA . GLU A 1 96 ? 4.840 -12.614 1.322 1.00 92.50 96 GLU A CA 1
ATOM 737 C C . GLU A 1 96 ? 3.563 -12.000 1.917 1.00 92.50 96 GLU A C 1
ATOM 739 O O . GLU A 1 96 ? 2.887 -12.635 2.726 1.00 92.50 96 GLU A O 1
ATOM 744 N N . ASP A 1 97 ? 3.211 -10.772 1.532 1.00 91.94 97 ASP A N 1
ATOM 745 C CA . ASP A 1 97 ? 1.966 -10.120 1.939 1.00 91.94 97 ASP A CA 1
ATOM 746 C C . ASP A 1 97 ? 0.860 -10.268 0.879 1.00 91.94 97 ASP A C 1
ATOM 748 O O . ASP A 1 97 ? -0.175 -9.596 0.964 1.00 91.94 97 ASP A O 1
ATOM 752 N N . ASN A 1 98 ? 1.041 -11.155 -0.111 1.00 92.38 98 ASN A N 1
ATOM 753 C CA . ASN A 1 98 ? 0.042 -11.373 -1.152 1.00 92.38 98 ASN A CA 1
ATOM 754 C C . ASN A 1 98 ? -1.320 -11.792 -0.601 1.00 92.38 98 ASN A C 1
ATOM 756 O O . ASN A 1 98 ? -2.321 -11.302 -1.106 1.00 92.38 98 ASN A O 1
ATOM 760 N N . ASP A 1 99 ? -1.377 -12.611 0.448 1.00 92.38 99 ASP A N 1
ATOM 761 C CA . ASP A 1 99 ? -2.648 -13.030 1.050 1.00 92.38 99 ASP A CA 1
ATOM 762 C C . ASP A 1 99 ? -3.482 -11.813 1.481 1.00 92.38 99 ASP A C 1
ATOM 764 O O . ASP A 1 99 ? -4.663 -11.695 1.158 1.00 92.38 99 ASP A O 1
ATOM 768 N N . PHE A 1 100 ? -2.850 -10.825 2.128 1.00 92.75 100 PHE A N 1
ATOM 769 C CA . PHE A 1 100 ? -3.526 -9.581 2.501 1.00 92.75 100 PHE A CA 1
ATOM 770 C C . PHE A 1 100 ? -4.045 -8.825 1.268 1.00 92.75 100 PHE A C 1
ATOM 772 O O . PHE A 1 100 ? -5.173 -8.319 1.265 1.00 92.75 100 PHE A O 1
ATOM 779 N N . VAL A 1 101 ? -3.238 -8.748 0.209 1.00 94.50 101 VAL A N 1
ATOM 780 C CA . VAL A 1 101 ? -3.617 -8.036 -1.015 1.00 94.50 101 VAL A CA 1
ATOM 781 C C . VAL A 1 101 ? -4.736 -8.763 -1.760 1.00 94.50 101 VAL A C 1
ATOM 783 O O . VAL A 1 101 ? -5.731 -8.138 -2.121 1.00 94.50 101 VAL A O 1
ATOM 786 N N . SER A 1 102 ? -4.612 -10.068 -1.963 1.00 93.38 102 SER A N 1
ATOM 787 C CA . SER A 1 102 ? -5.523 -10.902 -2.747 1.00 93.38 102 SER A CA 1
ATOM 788 C C . SER A 1 102 ? -6.868 -11.138 -2.061 1.00 93.38 102 SER A C 1
ATOM 790 O O . SER A 1 102 ? -7.892 -11.129 -2.759 1.00 93.38 102 SER A O 1
ATOM 792 N N . ASP A 1 103 ? -6.878 -11.281 -0.729 1.00 92.75 103 ASP A N 1
ATOM 793 C CA . ASP A 1 103 ? -8.070 -11.652 0.048 1.00 92.75 103 ASP A CA 1
ATOM 794 C C . ASP A 1 103 ? -8.810 -10.452 0.649 1.00 92.75 103 ASP A C 1
ATOM 796 O O . ASP A 1 103 ? -9.996 -10.547 0.981 1.00 92.75 103 ASP A O 1
ATOM 800 N N . HIS A 1 104 ? -8.134 -9.312 0.822 1.00 92.88 104 HIS A N 1
ATOM 801 C CA . HIS A 1 104 ? -8.730 -8.134 1.459 1.00 92.88 104 HIS A CA 1
ATOM 802 C C . HIS A 1 104 ? -8.681 -6.890 0.581 1.00 92.88 104 HIS A C 1
ATOM 804 O O . HIS A 1 104 ? -9.717 -6.265 0.350 1.00 92.88 104 HIS A O 1
ATOM 810 N N . LEU A 1 105 ? -7.497 -6.512 0.096 1.00 94.31 105 LEU A N 1
ATOM 811 C CA . LEU A 1 105 ? -7.314 -5.242 -0.605 1.00 94.31 105 LEU A CA 1
ATOM 812 C C . LEU A 1 105 ? -7.958 -5.235 -1.993 1.00 94.31 105 LEU A C 1
ATOM 814 O O . LEU A 1 105 ? -8.795 -4.382 -2.292 1.00 94.31 105 LEU A O 1
ATOM 818 N N . ARG A 1 106 ? -7.584 -6.200 -2.832 1.00 95.31 106 ARG A N 1
ATOM 819 C CA . ARG A 1 106 ? -8.027 -6.313 -4.220 1.00 95.31 106 ARG A CA 1
ATOM 820 C C . ARG A 1 106 ? -9.546 -6.476 -4.327 1.00 95.31 106 ARG A C 1
ATOM 822 O O . ARG A 1 106 ? -10.123 -5.667 -5.045 1.00 95.31 106 ARG A O 1
ATOM 829 N N . PRO A 1 107 ? -10.222 -7.403 -3.614 1.00 94.62 107 PRO A N 1
ATOM 830 C CA . PRO A 1 107 ? -11.670 -7.559 -3.764 1.00 94.62 107 PRO A CA 1
ATOM 831 C C . PRO A 1 107 ? -12.423 -6.274 -3.406 1.00 94.62 107 PRO A C 1
ATOM 833 O O . PRO A 1 107 ? -13.365 -5.864 -4.079 1.00 94.62 107 PRO A O 1
ATOM 836 N N . ARG A 1 108 ? -11.953 -5.563 -2.375 1.00 92.62 108 ARG A N 1
ATOM 837 C CA . ARG A 1 108 ? -12.579 -4.315 -1.946 1.00 92.62 108 ARG A CA 1
ATOM 838 C C . ARG A 1 108 ? -12.379 -3.177 -2.947 1.00 92.62 108 ARG A C 1
ATOM 840 O O . ARG A 1 108 ? -13.284 -2.369 -3.119 1.00 92.62 108 ARG A O 1
ATOM 847 N N . LEU A 1 109 ? -11.204 -3.064 -3.564 1.00 93.25 109 LEU A N 1
ATOM 848 C CA . LEU A 1 109 ? -10.886 -1.949 -4.462 1.00 93.25 109 LEU A CA 1
ATOM 849 C C . LEU A 1 109 ? -11.268 -2.223 -5.927 1.00 93.25 109 LEU A C 1
ATOM 851 O O . LEU A 1 109 ? -11.808 -1.330 -6.577 1.00 93.25 109 LEU A O 1
ATOM 855 N N . GLU A 1 110 ? -11.022 -3.425 -6.448 1.00 92.81 110 GLU A N 1
ATOM 856 C CA . GLU A 1 110 ? -11.369 -3.791 -7.829 1.00 92.81 110 GLU A CA 1
ATOM 857 C C . GLU A 1 110 ? -12.839 -4.204 -7.944 1.00 92.81 110 GLU A C 1
ATOM 859 O O . GLU A 1 110 ? -13.577 -3.590 -8.713 1.00 92.81 110 GLU A O 1
ATOM 864 N N . ASP A 1 111 ? -13.290 -5.190 -7.161 1.00 90.06 111 ASP A N 1
ATOM 865 C CA . ASP A 1 111 ? -14.615 -5.792 -7.373 1.00 90.06 111 ASP A CA 1
ATOM 866 C C . ASP A 1 111 ? -15.746 -4.881 -6.877 1.00 90.06 111 ASP A C 1
ATOM 868 O O . ASP A 1 111 ? -16.761 -4.715 -7.554 1.00 90.06 111 ASP A O 1
ATOM 872 N N . GLU A 1 112 ? -15.582 -4.261 -5.704 1.00 89.12 112 GLU A N 1
ATOM 873 C CA . GLU A 1 112 ? -16.639 -3.425 -5.123 1.00 89.12 112 GLU A CA 1
ATOM 874 C C . GLU A 1 112 ? -16.624 -1.969 -5.609 1.00 89.12 112 GLU A C 1
ATOM 876 O O . GLU A 1 112 ? -17.686 -1.366 -5.784 1.00 89.12 112 GLU A O 1
ATOM 881 N N . LEU A 1 113 ? -15.440 -1.375 -5.796 1.00 88.50 113 LEU A N 1
ATOM 882 C CA . LEU A 1 113 ? -15.303 0.043 -6.166 1.00 88.50 113 LEU A CA 1
ATOM 883 C C . LEU A 1 113 ? -15.003 0.259 -7.652 1.00 88.50 113 LEU A C 1
ATOM 885 O O . LEU A 1 113 ? -15.090 1.397 -8.118 1.00 88.50 113 LEU A O 1
ATOM 889 N N . GLY A 1 114 ? -14.657 -0.795 -8.397 1.00 89.75 114 GLY A N 1
ATOM 890 C CA . GLY A 1 114 ? -14.347 -0.704 -9.823 1.00 89.75 114 GLY A CA 1
ATOM 891 C C . GLY A 1 114 ? -13.046 0.038 -10.137 1.00 89.75 114 GLY A C 1
ATOM 892 O O . GLY A 1 114 ? -12.898 0.543 -11.252 1.00 89.75 114 GLY A O 1
ATOM 893 N N . LEU A 1 115 ? -12.125 0.152 -9.173 1.00 92.62 115 LEU A N 1
ATOM 894 C CA . LEU A 1 115 ? -10.817 0.765 -9.399 1.00 92.62 115 LEU A CA 1
ATOM 895 C C . LEU A 1 115 ? -9.921 -0.171 -10.210 1.00 92.62 115 LEU A C 1
ATOM 897 O O . LEU A 1 115 ? -9.953 -1.386 -10.039 1.00 92.62 115 LEU A O 1
ATOM 901 N N . LYS A 1 116 ? -9.069 0.399 -11.061 1.00 94.50 116 LYS A N 1
ATOM 902 C CA . LYS A 1 116 ? -8.030 -0.356 -11.772 1.00 94.50 116 LYS A CA 1
ATOM 903 C C . LYS A 1 116 ? -6.751 -0.383 -10.949 1.00 94.50 116 LYS A C 1
ATOM 905 O O . LYS A 1 116 ? -6.050 0.633 -10.898 1.00 94.50 116 LYS A O 1
ATOM 910 N N . LEU A 1 117 ? -6.429 -1.521 -10.337 1.00 95.94 117 LEU A N 1
ATOM 911 C CA . LEU A 1 117 ? -5.153 -1.679 -9.644 1.00 95.94 117 LEU A CA 1
ATOM 912 C C . LEU A 1 117 ? -4.044 -2.089 -10.615 1.00 95.94 117 LEU A C 1
ATOM 914 O O . LEU A 1 117 ? -4.284 -2.803 -11.587 1.00 95.94 117 LEU A O 1
ATOM 918 N N . CYS A 1 118 ? -2.824 -1.654 -10.314 1.00 96.06 118 CYS A N 1
ATOM 919 C CA . CYS A 1 118 ? -1.605 -2.253 -10.837 1.00 96.06 118 CYS A CA 1
ATOM 920 C C . CYS A 1 118 ? -0.943 -3.075 -9.730 1.00 96.06 118 CYS A C 1
ATOM 922 O O . CYS A 1 118 ? -0.579 -2.523 -8.688 1.00 96.06 118 CYS A O 1
ATOM 924 N N . LEU A 1 119 ? -0.813 -4.383 -9.952 1.00 95.12 119 LEU A N 1
ATOM 925 C CA . LEU A 1 119 ? -0.208 -5.344 -9.032 1.00 95.12 119 LEU A CA 1
ATOM 926 C C . LEU A 1 119 ? 1.003 -5.995 -9.701 1.00 95.12 119 LEU A C 1
ATOM 928 O O . LEU A 1 119 ? 0.876 -6.556 -10.791 1.00 95.12 119 LEU A O 1
ATOM 932 N N . HIS A 1 120 ? 2.160 -5.994 -9.037 1.00 89.94 120 HIS A N 1
ATOM 933 C CA . HIS A 1 120 ? 3.402 -6.490 -9.640 1.00 89.94 120 HIS A CA 1
ATOM 934 C C . HIS A 1 120 ? 3.345 -7.966 -10.075 1.00 89.94 120 HIS A C 1
ATOM 936 O O . HIS A 1 120 ? 3.918 -8.328 -11.095 1.00 89.94 120 HIS A O 1
ATOM 942 N N . GLN A 1 121 ? 2.598 -8.819 -9.368 1.00 86.25 121 GLN A N 1
ATOM 943 C CA . GLN A 1 121 ? 2.453 -10.240 -9.721 1.00 86.25 121 GLN A CA 1
ATOM 944 C C . GLN A 1 121 ? 1.594 -10.498 -10.970 1.00 86.25 121 GLN A C 1
ATOM 946 O O . GLN A 1 121 ? 1.699 -11.561 -11.577 1.00 86.25 121 GLN A O 1
ATOM 951 N N . ARG A 1 122 ? 0.718 -9.554 -11.337 1.00 90.38 122 ARG A N 1
ATOM 952 C CA . ARG A 1 122 ? -0.254 -9.714 -12.432 1.00 90.38 122 ARG A CA 1
ATOM 953 C C . ARG A 1 122 ? 0.096 -8.865 -13.648 1.00 90.38 122 ARG A C 1
ATOM 955 O O . ARG A 1 122 ? -0.052 -9.321 -14.776 1.00 90.38 122 ARG A O 1
ATOM 962 N N . ASP A 1 123 ? 0.512 -7.626 -13.408 1.00 92.69 123 ASP A N 1
ATOM 963 C CA . ASP A 1 123 ? 0.522 -6.569 -14.420 1.00 92.69 123 ASP A CA 1
ATOM 964 C C . ASP A 1 123 ? 1.934 -6.219 -14.921 1.00 92.69 123 ASP A C 1
ATOM 966 O O . ASP A 1 123 ? 2.074 -5.408 -15.842 1.00 92.69 123 ASP A O 1
ATOM 970 N N . PHE A 1 124 ? 2.983 -6.809 -14.335 1.00 91.69 124 PHE A N 1
ATOM 971 C CA . PHE A 1 124 ? 4.354 -6.618 -14.807 1.00 91.69 124 PHE A CA 1
ATOM 972 C C . PHE A 1 124 ? 4.607 -7.418 -16.079 1.00 91.69 124 PHE A C 1
ATOM 974 O O . PHE A 1 124 ? 4.182 -8.564 -16.224 1.00 91.69 124 PHE A O 1
ATOM 981 N N . HIS A 1 125 ? 5.338 -6.809 -17.011 1.00 89.31 125 HIS A N 1
ATOM 982 C CA . HIS A 1 125 ? 5.649 -7.452 -18.278 1.00 89.31 125 HIS A CA 1
ATOM 983 C C . HIS A 1 125 ? 6.848 -8.388 -18.083 1.00 89.31 125 HIS A C 1
ATOM 985 O O . HIS A 1 125 ? 7.934 -7.905 -17.731 1.00 89.31 125 HIS A O 1
ATOM 991 N N . PRO A 1 126 ? 6.693 -9.703 -18.319 1.00 89.06 126 PRO A N 1
ATOM 992 C CA . PRO A 1 126 ? 7.809 -10.630 -18.230 1.00 89.06 126 PRO A CA 1
ATOM 993 C C . PRO A 1 126 ? 8.859 -10.288 -19.293 1.00 89.06 126 PRO A C 1
ATOM 995 O O . PRO A 1 126 ? 8.530 -9.941 -20.427 1.00 89.06 126 PRO A O 1
ATOM 998 N N . GLY A 1 127 ? 10.135 -10.367 -18.915 1.00 87.94 127 GLY A N 1
ATOM 999 C CA . GLY A 1 127 ? 11.264 -10.047 -19.794 1.00 87.94 127 GLY A CA 1
ATOM 1000 C C . GLY A 1 127 ? 11.664 -8.567 -19.841 1.00 87.94 127 GLY A C 1
ATOM 1001 O O . GLY A 1 127 ? 12.705 -8.258 -20.416 1.00 87.94 127 GLY A O 1
ATOM 1002 N N . ARG A 1 128 ? 10.904 -7.654 -19.216 1.00 88.94 128 ARG A N 1
ATOM 1003 C CA . ARG A 1 128 ? 11.357 -6.272 -18.973 1.00 88.94 128 ARG A CA 1
ATOM 1004 C C . ARG A 1 128 ? 12.194 -6.166 -17.705 1.00 88.94 128 ARG A C 1
ATOM 1006 O O . ARG A 1 128 ? 12.063 -6.980 -16.790 1.00 88.94 128 ARG A O 1
ATOM 1013 N N . ASN A 1 129 ? 13.022 -5.124 -17.638 1.00 89.62 129 ASN A N 1
ATOM 1014 C CA . ASN A 1 129 ? 13.714 -4.785 -16.406 1.00 89.62 129 ASN A CA 1
ATOM 1015 C C . ASN A 1 129 ? 12.681 -4.469 -15.307 1.00 89.62 129 ASN A C 1
ATOM 1017 O O . ASN A 1 129 ? 11.712 -3.744 -15.529 1.00 89.62 129 ASN A O 1
ATOM 1021 N N . ILE A 1 130 ? 12.883 -5.024 -14.115 1.00 85.44 130 ILE A N 1
ATOM 1022 C CA . ILE A 1 130 ? 11.979 -4.828 -12.977 1.00 85.44 130 ILE A CA 1
ATOM 1023 C C . ILE A 1 130 ? 11.892 -3.357 -12.545 1.00 85.44 130 ILE A C 1
ATOM 1025 O O . ILE A 1 130 ? 10.817 -2.892 -12.185 1.00 85.44 130 ILE A O 1
ATOM 1029 N N . LEU A 1 131 ? 12.991 -2.607 -12.661 1.00 87.00 131 LEU A N 1
ATOM 1030 C CA . LEU A 1 131 ? 13.048 -1.178 -12.355 1.00 87.00 131 LEU A CA 1
ATOM 1031 C C . LEU A 1 131 ? 12.167 -0.384 -13.328 1.00 87.00 131 LEU A C 1
ATOM 1033 O O . LEU A 1 131 ? 11.416 0.482 -12.893 1.00 87.00 131 LEU A O 1
ATOM 1037 N N . GLU A 1 132 ? 12.203 -0.729 -14.621 1.00 88.50 132 GLU A N 1
ATOM 1038 C CA . GLU A 1 132 ? 11.339 -0.122 -15.643 1.00 88.50 132 GLU A CA 1
ATOM 1039 C C . GLU A 1 132 ? 9.866 -0.450 -15.387 1.00 88.50 132 GLU A C 1
ATOM 1041 O O . G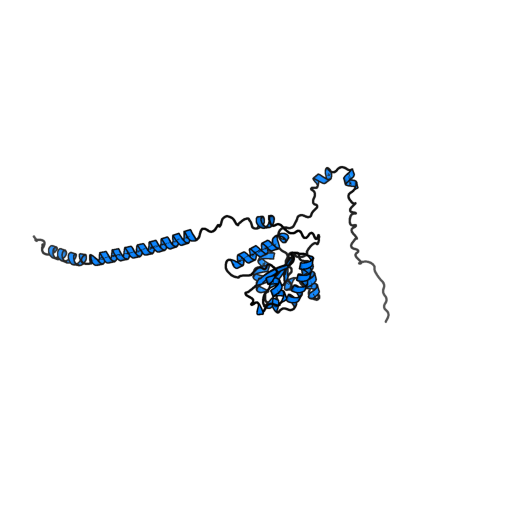LU A 1 132 ? 9.023 0.437 -15.452 1.00 88.50 132 GLU A O 1
ATOM 1046 N N . ASN A 1 133 ? 9.544 -1.701 -15.032 1.00 91.06 133 ASN A N 1
ATOM 1047 C CA . ASN A 1 133 ? 8.174 -2.077 -14.669 1.00 91.06 133 ASN A CA 1
ATOM 1048 C C . ASN A 1 133 ? 7.660 -1.262 -13.467 1.00 91.06 133 ASN A C 1
ATOM 1050 O O . ASN A 1 133 ? 6.504 -0.833 -13.470 1.00 91.06 133 ASN A O 1
ATOM 1054 N N . ILE A 1 134 ? 8.504 -1.024 -12.460 1.00 89.44 134 ILE A N 1
ATOM 1055 C CA . ILE A 1 134 ? 8.160 -0.215 -11.283 1.00 89.44 134 ILE A CA 1
ATOM 1056 C C . ILE A 1 134 ? 7.959 1.253 -11.673 1.00 89.44 134 ILE A C 1
ATOM 1058 O O . ILE A 1 134 ? 6.932 1.838 -11.330 1.00 89.44 134 ILE A O 1
ATOM 1062 N N . GLU A 1 135 ? 8.896 1.851 -12.412 1.00 89.12 135 GLU A N 1
ATOM 1063 C CA . GLU A 1 135 ? 8.799 3.250 -12.849 1.00 8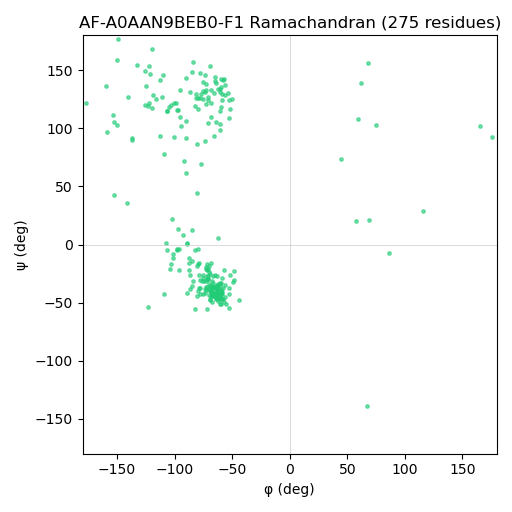9.12 135 GLU A CA 1
ATOM 1064 C C . GLU A 1 135 ? 7.568 3.481 -13.740 1.00 89.12 135 GLU A C 1
ATOM 1066 O O . GLU A 1 135 ? 6.793 4.417 -13.509 1.00 89.12 135 GLU A O 1
ATOM 1071 N N . ASP A 1 136 ? 7.308 2.581 -14.690 1.00 90.94 136 ASP A N 1
ATOM 1072 C CA . ASP A 1 136 ? 6.106 2.600 -15.528 1.00 90.94 136 ASP A CA 1
ATOM 1073 C C . ASP A 1 136 ? 4.834 2.512 -14.670 1.00 90.94 136 ASP A C 1
ATOM 1075 O O . ASP A 1 136 ? 3.864 3.241 -14.898 1.00 90.94 136 ASP A O 1
ATOM 1079 N N . SER A 1 137 ? 4.818 1.651 -13.651 1.00 92.50 137 SER A N 1
ATOM 1080 C CA . SER A 1 137 ? 3.653 1.465 -12.774 1.00 92.50 137 SER A CA 1
ATOM 1081 C C . SER A 1 137 ? 3.378 2.695 -11.909 1.00 92.50 137 SER A C 1
ATOM 1083 O O . SER A 1 137 ? 2.226 3.125 -11.798 1.00 92.50 137 SER A O 1
ATOM 1085 N N . VAL A 1 138 ? 4.423 3.319 -11.358 1.00 89.94 138 VAL A N 1
ATOM 1086 C CA . VAL A 1 138 ? 4.312 4.555 -10.568 1.00 89.94 138 VAL A CA 1
ATOM 1087 C C . VAL A 1 138 ? 3.864 5.727 -11.440 1.00 89.94 138 VAL A C 1
ATOM 1089 O O . VAL A 1 138 ? 2.976 6.491 -11.058 1.00 89.94 138 VAL A O 1
ATOM 1092 N N . THR A 1 139 ? 4.438 5.877 -12.634 1.00 89.00 139 THR A N 1
ATOM 1093 C CA . THR A 1 139 ? 4.128 7.009 -13.520 1.00 89.00 139 THR A CA 1
ATOM 1094 C C . THR A 1 139 ? 2.747 6.907 -14.162 1.00 89.00 139 THR A C 1
ATOM 1096 O O . THR A 1 139 ? 2.113 7.949 -14.378 1.00 89.00 139 THR A O 1
ATOM 1099 N N . SER A 1 140 ? 2.273 5.683 -14.424 1.00 91.19 140 SER A N 1
ATOM 1100 C CA . SER A 1 140 ? 0.978 5.389 -15.051 1.00 91.19 140 SER A CA 1
ATOM 1101 C C . SER A 1 140 ? -0.197 5.239 -14.075 1.00 91.19 140 SER A C 1
ATOM 1103 O O . SER A 1 140 ? -1.328 5.034 -14.533 1.00 91.19 140 SER A O 1
ATOM 1105 N N . SER A 1 141 ? 0.036 5.418 -12.769 1.00 92.75 141 SER A N 1
ATOM 1106 C CA . SER A 1 141 ? -0.987 5.352 -11.714 1.00 92.75 141 SER A CA 1
ATOM 1107 C C . SER A 1 141 ? -1.292 6.717 -11.092 1.00 92.75 141 SER A C 1
ATOM 1109 O O . SER A 1 141 ? -0.402 7.556 -10.945 1.00 92.75 141 SER A O 1
ATOM 1111 N N . LYS A 1 142 ? -2.556 6.953 -10.706 1.00 89.94 142 LYS A N 1
ATOM 1112 C CA . LYS A 1 142 ? -2.966 8.215 -10.050 1.00 89.94 142 LYS A CA 1
ATOM 1113 C C . LYS A 1 142 ? -2.457 8.316 -8.612 1.00 89.94 142 LYS A C 1
ATOM 1115 O O . LYS A 1 142 ? -2.128 9.408 -8.155 1.00 89.94 142 LYS A O 1
ATOM 1120 N N . LYS A 1 143 ? -2.440 7.186 -7.902 1.00 91.94 143 LYS A N 1
ATOM 1121 C CA . LYS A 1 143 ? -1.960 7.037 -6.523 1.00 91.94 143 LYS A CA 1
ATOM 1122 C C . LYS A 1 143 ? -1.041 5.824 -6.430 1.00 91.94 143 LYS A C 1
ATOM 1124 O O . LYS A 1 143 ? -1.180 4.877 -7.205 1.00 91.94 143 LYS A O 1
ATOM 1129 N N . VAL A 1 144 ? -0.147 5.837 -5.451 1.00 93.06 144 VAL A N 1
ATOM 1130 C CA . VAL A 1 144 ? 0.624 4.666 -5.036 1.00 93.06 144 VAL A CA 1
ATOM 1131 C C . VAL A 1 144 ? 0.251 4.324 -3.603 1.00 93.06 144 VAL A C 1
ATOM 1133 O O . VAL A 1 144 ? 0.343 5.176 -2.722 1.00 93.06 144 VAL A O 1
ATOM 1136 N N . LEU A 1 145 ? -0.162 3.083 -3.370 1.00 95.00 145 LEU A N 1
ATOM 1137 C CA . LEU A 1 145 ? -0.443 2.534 -2.051 1.00 95.00 145 LEU A CA 1
ATOM 1138 C C . LEU A 1 145 ? 0.669 1.561 -1.663 1.00 95.00 145 LEU A C 1
ATOM 1140 O O . LEU A 1 145 ? 0.818 0.512 -2.282 1.00 95.00 145 LEU A O 1
ATOM 1144 N N . MET A 1 146 ? 1.423 1.899 -0.624 1.00 93.94 146 MET A N 1
ATOM 1145 C CA . MET A 1 146 ? 2.439 1.020 -0.055 1.00 93.94 146 MET A CA 1
ATOM 1146 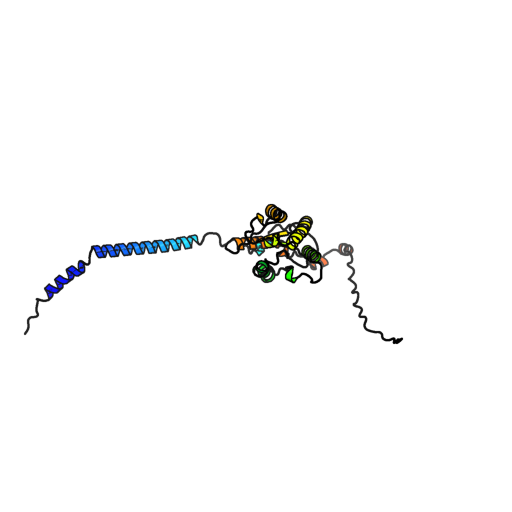C C . MET A 1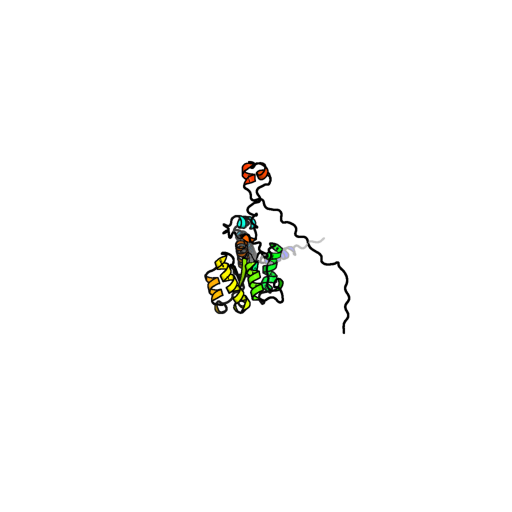 146 ? 1.891 0.241 1.126 1.00 93.94 146 MET A C 1
ATOM 1148 O O . MET A 1 146 ? 1.297 0.825 2.033 1.00 93.94 146 MET A O 1
ATOM 1152 N N . VAL A 1 147 ? 2.144 -1.062 1.130 1.00 93.94 147 VAL A N 1
ATOM 1153 C CA . VAL A 1 147 ? 1.788 -1.978 2.210 1.00 93.94 147 VAL A CA 1
ATOM 1154 C C . VAL A 1 147 ? 3.034 -2.232 3.056 1.00 93.94 147 VAL A C 1
ATOM 1156 O O . VAL A 1 147 ? 3.848 -3.096 2.749 1.00 93.94 147 VAL A O 1
ATOM 1159 N N . PHE A 1 148 ? 3.213 -1.442 4.112 1.00 91.94 148 PHE A N 1
ATOM 1160 C CA . PHE A 1 148 ? 4.339 -1.576 5.030 1.00 91.94 148 PHE A CA 1
ATOM 1161 C C . PHE A 1 148 ? 4.142 -2.775 5.952 1.00 91.94 148 PHE A C 1
ATOM 1163 O O . PHE A 1 148 ? 3.150 -2.857 6.673 1.00 91.94 148 PHE A O 1
ATOM 1170 N N . SER A 1 149 ? 5.132 -3.659 5.962 1.00 91.94 149 SER A N 1
ATOM 1171 C CA . SER A 1 149 ? 5.228 -4.838 6.816 1.00 91.94 149 SER A CA 1
ATOM 1172 C C . SER A 1 149 ? 6.709 -5.143 7.108 1.00 91.94 149 SER A C 1
ATOM 1174 O O . SER A 1 149 ? 7.608 -4.506 6.549 1.00 91.94 149 SER A O 1
ATOM 1176 N N . THR A 1 150 ? 6.989 -6.154 7.936 1.00 90.12 150 THR A N 1
ATOM 1177 C CA . THR A 1 150 ? 8.354 -6.669 8.123 1.00 90.12 150 THR A CA 1
A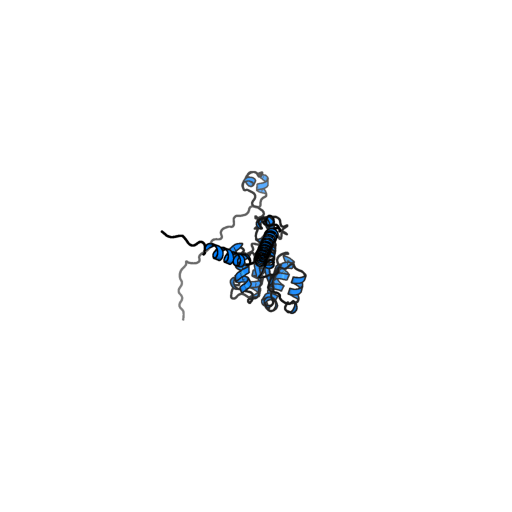TOM 1178 C C . THR A 1 150 ? 8.915 -7.261 6.830 1.00 90.12 150 THR A C 1
ATOM 1180 O O . THR A 1 150 ? 10.103 -7.127 6.559 1.00 90.12 150 THR A O 1
ATOM 1183 N N . HIS A 1 151 ? 8.078 -7.889 5.999 1.00 91.50 151 HIS A N 1
ATOM 1184 C CA . HIS A 1 151 ? 8.500 -8.422 4.701 1.00 91.50 151 HIS A CA 1
ATOM 1185 C C . HIS A 1 151 ? 8.851 -7.288 3.734 1.00 91.50 151 HIS A C 1
ATOM 1187 O O . HIS A 1 151 ? 9.888 -7.332 3.076 1.00 91.50 151 HIS A O 1
ATOM 1193 N N . PHE A 1 152 ? 8.060 -6.209 3.732 1.00 92.12 152 PHE A N 1
ATOM 1194 C CA . PHE A 1 152 ? 8.349 -5.008 2.944 1.00 92.12 152 PHE A CA 1
ATOM 1195 C C . PHE A 1 152 ? 9.694 -4.380 3.331 1.00 92.12 152 PHE A C 1
ATOM 1197 O O . PHE A 1 152 ? 10.453 -3.932 2.469 1.00 92.12 152 PHE A O 1
ATOM 1204 N N . ALA A 1 153 ? 10.017 -4.359 4.626 1.00 89.62 153 ALA A N 1
ATOM 1205 C CA . ALA A 1 153 ? 11.290 -3.836 5.111 1.00 89.62 153 ALA A CA 1
ATOM 1206 C C . ALA A 1 153 ? 12.496 -4.658 4.629 1.00 89.62 153 ALA A C 1
ATOM 1208 O O . ALA A 1 153 ? 13.536 -4.087 4.298 1.00 89.62 153 ALA A O 1
ATOM 1209 N N . HIS A 1 154 ? 12.344 -5.981 4.544 1.00 87.44 154 HIS A N 1
ATOM 1210 C CA . HIS A 1 154 ? 13.408 -6.893 4.122 1.00 87.44 154 HIS A CA 1
ATOM 1211 C C . HIS A 1 154 ? 13.496 -7.103 2.604 1.00 87.44 154 HIS A C 1
ATOM 1213 O O . HIS A 1 154 ? 14.524 -7.577 2.125 1.00 87.44 154 HIS A O 1
ATOM 1219 N N . SER A 1 155 ? 12.465 -6.735 1.840 1.00 87.44 155 SER A N 1
ATOM 1220 C CA . SER A 1 155 ? 12.451 -6.863 0.382 1.00 87.44 155 SER A CA 1
ATOM 1221 C C . SER A 1 155 ? 13.238 -5.727 -0.292 1.00 87.44 155 SER A C 1
ATOM 1223 O O . SER A 1 155 ? 12.820 -4.565 -0.228 1.00 87.44 155 SER A O 1
ATOM 1225 N N . PRO A 1 156 ? 14.345 -6.019 -1.009 1.00 82.12 156 PRO A N 1
ATOM 1226 C CA . PRO A 1 156 ? 15.108 -4.994 -1.726 1.00 82.12 156 PRO A CA 1
ATOM 1227 C C . PRO A 1 156 ? 14.274 -4.275 -2.790 1.00 82.12 156 PRO A C 1
ATOM 1229 O O . PRO A 1 156 ? 14.448 -3.078 -3.016 1.00 82.12 156 PRO A O 1
ATOM 1232 N N . TRP A 1 157 ? 13.342 -4.996 -3.417 1.00 82.94 157 TRP A N 1
ATOM 1233 C CA . TRP A 1 157 ? 12.445 -4.441 -4.425 1.00 82.94 157 TRP A CA 1
ATOM 1234 C C . TRP A 1 157 ? 11.478 -3.433 -3.813 1.00 82.94 157 TRP A C 1
ATOM 1236 O O . TRP A 1 157 ? 11.354 -2.328 -4.331 1.00 82.94 157 TRP A O 1
ATOM 1246 N N . CYS A 1 158 ? 10.896 -3.747 -2.656 1.00 79.94 158 CYS A N 1
ATOM 1247 C CA . CYS A 1 158 ? 10.021 -2.825 -1.935 1.00 79.94 158 CYS A CA 1
ATOM 1248 C C . CYS A 1 158 ? 10.764 -1.559 -1.475 1.00 79.94 158 CYS A C 1
ATOM 1250 O O . CYS A 1 158 ? 10.232 -0.451 -1.558 1.00 79.94 158 CYS A O 1
ATOM 1252 N N . GLN A 1 159 ? 12.026 -1.684 -1.045 1.00 86.00 159 GLN A N 1
ATOM 1253 C CA . GLN A 1 159 ? 12.853 -0.517 -0.707 1.00 86.00 159 GLN A CA 1
ATOM 1254 C C . GLN A 1 159 ? 13.185 0.342 -1.938 1.00 86.00 159 GLN A C 1
ATOM 1256 O O . GLN A 1 159 ? 13.268 1.568 -1.833 1.00 86.00 159 GLN A O 1
ATOM 1261 N N . PHE A 1 160 ? 13.345 -0.270 -3.112 1.00 82.06 160 PHE A N 1
ATOM 1262 C CA . PHE A 1 160 ? 13.511 0.475 -4.357 1.00 82.06 160 PHE A CA 1
ATOM 1263 C C . PHE A 1 160 ? 12.220 1.201 -4.767 1.00 82.06 160 PHE A C 1
ATOM 1265 O O . PHE A 1 160 ? 12.260 2.400 -5.053 1.00 82.06 160 PHE A O 1
ATOM 1272 N N . GLU A 1 161 ? 11.071 0.514 -4.735 1.00 81.44 161 GLU A N 1
ATOM 1273 C CA . GLU A 1 161 ? 9.752 1.120 -4.969 1.00 81.44 161 GLU A CA 1
ATOM 1274 C C . GLU A 1 161 ? 9.539 2.335 -4.061 1.00 81.44 161 GLU A C 1
ATOM 1276 O O . GLU A 1 161 ? 9.093 3.388 -4.523 1.00 81.44 161 GLU A O 1
ATOM 1281 N N . LEU A 1 162 ? 9.932 2.218 -2.788 1.00 84.56 162 LEU A N 1
ATOM 1282 C CA . LEU A 1 162 ? 9.890 3.302 -1.815 1.00 84.56 162 LEU A CA 1
ATOM 1283 C C . LEU A 1 162 ? 10.642 4.546 -2.294 1.00 84.56 162 LEU A C 1
ATOM 1285 O O . LEU A 1 162 ? 10.076 5.640 -2.308 1.00 84.56 162 LEU A O 1
ATOM 1289 N N . ALA A 1 163 ? 11.892 4.376 -2.727 1.00 84.88 163 ALA A N 1
ATOM 1290 C CA . ALA A 1 163 ? 12.738 5.472 -3.188 1.00 84.88 163 ALA A CA 1
ATOM 1291 C C . ALA A 1 163 ? 12.176 6.158 -4.448 1.00 84.88 163 ALA A C 1
ATOM 1293 O O . ALA A 1 163 ? 12.139 7.391 -4.525 1.00 84.88 163 ALA A O 1
ATOM 1294 N N . VAL A 1 164 ? 11.690 5.375 -5.417 1.00 82.25 164 VAL A N 1
ATOM 1295 C CA . VAL A 1 164 ? 11.067 5.897 -6.647 1.00 82.25 164 VAL A CA 1
ATOM 1296 C C . VAL A 1 164 ? 9.812 6.699 -6.313 1.00 82.25 164 VAL A C 1
ATOM 1298 O O . VAL A 1 164 ? 9.651 7.841 -6.748 1.00 82.25 164 VAL A O 1
ATOM 1301 N N . CYS A 1 165 ? 8.934 6.141 -5.486 1.00 82.25 165 CYS A N 1
ATOM 1302 C CA . CYS A 1 165 ? 7.690 6.799 -5.112 1.00 82.25 165 CYS A CA 1
ATOM 1303 C C . CYS A 1 165 ? 7.917 8.056 -4.277 1.00 82.25 165 CYS A C 1
ATOM 1305 O O . CYS A 1 165 ? 7.201 9.031 -4.478 1.00 82.25 165 CYS A O 1
ATOM 1307 N N . GLN A 1 166 ? 8.901 8.072 -3.372 1.00 82.75 166 GLN A N 1
ATOM 1308 C CA . GLN A 1 166 ? 9.264 9.277 -2.619 1.00 82.75 166 GLN A CA 1
ATOM 1309 C C . GLN A 1 166 ? 9.651 10.418 -3.558 1.00 82.75 166 GLN A C 1
ATOM 1311 O O . GLN A 1 166 ? 9.136 11.527 -3.416 1.00 82.75 166 GLN A O 1
ATOM 1316 N N . ARG A 1 167 ? 10.494 10.135 -4.558 1.00 83.19 167 ARG A N 1
ATOM 1317 C CA . ARG A 1 167 ? 10.870 11.114 -5.583 1.00 83.19 167 ARG A CA 1
ATOM 1318 C C . ARG A 1 167 ? 9.638 11.652 -6.312 1.00 83.19 167 ARG A C 1
ATOM 1320 O O . ARG A 1 167 ? 9.442 12.861 -6.376 1.00 83.19 167 ARG A O 1
ATOM 1327 N N . HIS A 1 168 ? 8.759 10.770 -6.785 1.00 78.75 168 HIS A N 1
ATOM 1328 C CA . HIS A 1 168 ? 7.540 11.195 -7.478 1.00 78.75 168 HIS A CA 1
ATOM 1329 C C . HIS A 1 168 ? 6.529 11.911 -6.572 1.00 78.75 168 HIS A C 1
ATOM 1331 O O . HIS A 1 168 ? 5.804 12.787 -7.044 1.00 78.75 168 HIS A O 1
ATOM 1337 N N . ALA A 1 169 ? 6.460 11.566 -5.287 1.00 77.31 169 ALA A N 1
ATOM 1338 C CA . ALA A 1 169 ? 5.581 12.217 -4.323 1.00 77.31 169 ALA A CA 1
ATOM 1339 C C . ALA A 1 169 ? 6.020 13.659 -4.043 1.00 77.31 169 ALA A C 1
ATOM 1341 O O . ALA A 1 169 ? 5.156 14.526 -3.910 1.00 77.31 169 ALA A O 1
ATOM 1342 N N . MET A 1 170 ? 7.332 13.930 -4.023 1.00 73.38 170 MET A N 1
ATOM 1343 C CA . MET A 1 170 ? 7.859 15.297 -3.952 1.00 73.38 170 MET A CA 1
ATOM 1344 C C . MET A 1 170 ? 7.461 16.129 -5.178 1.00 73.38 170 MET A C 1
ATOM 1346 O O . MET A 1 170 ? 7.136 17.305 -5.030 1.00 73.38 170 MET A O 1
ATOM 1350 N N . ASP A 1 171 ? 7.428 15.512 -6.361 1.00 74.00 171 ASP A N 1
ATOM 1351 C CA . ASP A 1 171 ? 7.093 16.197 -7.614 1.00 74.00 171 ASP A CA 1
ATOM 1352 C C . ASP A 1 171 ? 5.581 16.411 -7.808 1.00 74.00 171 ASP A C 1
ATOM 1354 O O . ASP A 1 171 ? 5.162 17.430 -8.359 1.00 74.00 171 ASP A O 1
ATOM 1358 N N . ARG A 1 172 ? 4.745 15.441 -7.405 1.00 68.81 172 ARG A N 1
ATOM 1359 C CA . ARG A 1 172 ? 3.304 15.422 -7.729 1.00 68.81 172 ARG A CA 1
ATOM 1360 C C . ARG A 1 172 ? 2.378 15.813 -6.577 1.00 68.81 172 ARG A C 1
ATOM 1362 O O . ARG A 1 172 ? 1.260 16.226 -6.874 1.00 68.81 172 ARG A O 1
ATOM 1369 N N . GLY A 1 173 ? 2.828 15.731 -5.319 1.00 64.88 173 GLY A N 1
ATOM 1370 C CA . GLY A 1 173 ? 2.005 15.963 -4.123 1.00 64.88 173 GLY A CA 1
ATOM 1371 C C . GLY A 1 173 ? 0.840 14.965 -3.993 1.00 64.88 173 GLY A C 1
ATOM 1372 O O . GLY A 1 173 ? 0.203 14.601 -4.974 1.00 64.88 173 GLY A O 1
ATOM 1373 N N . ASP A 1 174 ? 0.551 14.478 -2.785 1.00 68.19 174 ASP A N 1
ATOM 1374 C CA . ASP A 1 174 ? -0.580 13.567 -2.505 1.00 68.19 174 ASP A CA 1
ATOM 1375 C C . ASP A 1 174 ? -0.593 12.240 -3.307 1.00 68.19 174 ASP A C 1
ATOM 1377 O O . ASP A 1 174 ? -1.640 11.603 -3.448 1.00 68.19 174 ASP A O 1
ATOM 1381 N N . LEU A 1 175 ? 0.556 11.810 -3.845 1.00 78.81 175 LEU A N 1
ATOM 1382 C CA . LEU A 1 175 ? 0.693 10.563 -4.611 1.00 78.81 175 LEU A CA 1
ATOM 1383 C C . LEU A 1 175 ? 0.754 9.323 -3.707 1.00 78.81 175 LEU A C 1
ATOM 1385 O O . LEU A 1 175 ? 0.237 8.273 -4.080 1.00 78.81 175 LEU A O 1
ATOM 1389 N N . LEU A 1 176 ? 1.413 9.441 -2.553 1.00 85.69 176 LEU A N 1
ATOM 1390 C CA . LEU A 1 176 ? 1.818 8.313 -1.720 1.00 85.69 176 LEU A CA 1
ATOM 1391 C C . LEU A 1 176 ? 0.846 8.078 -0.556 1.00 85.69 176 LEU A C 1
ATOM 1393 O O . LEU A 1 176 ? 0.670 8.948 0.295 1.00 85.69 176 LEU A O 1
ATOM 1397 N N . LEU A 1 177 ? 0.275 6.877 -0.498 1.00 90.06 177 LEU A N 1
ATOM 1398 C CA . LEU A 1 177 ? -0.538 6.363 0.600 1.00 90.06 177 LEU A CA 1
ATOM 1399 C C . LEU A 1 177 ? 0.202 5.216 1.289 1.00 90.06 177 LEU A C 1
ATOM 1401 O O . LEU A 1 177 ? 0.818 4.387 0.621 1.00 90.06 177 LEU A O 1
ATOM 1405 N N . VAL A 1 178 ? 0.108 5.141 2.617 1.00 90.00 178 VAL A N 1
ATOM 1406 C CA . VAL A 1 178 ? 0.779 4.101 3.409 1.00 90.00 178 VAL A CA 1
ATOM 1407 C C . VAL A 1 178 ? -0.250 3.332 4.229 1.00 90.00 178 VAL A C 1
ATOM 1409 O O . VAL A 1 178 ? -0.941 3.905 5.072 1.00 90.00 178 VAL A O 1
ATOM 1412 N N . ALA A 1 179 ? -0.339 2.030 3.976 1.00 91.00 179 ALA A N 1
ATOM 1413 C CA . ALA A 1 179 ? -1.051 1.055 4.786 1.00 91.00 179 ALA A CA 1
ATOM 1414 C C . ALA A 1 179 ? -0.028 0.268 5.608 1.00 91.00 179 ALA A C 1
ATOM 1416 O O . ALA A 1 179 ? 0.843 -0.385 5.045 1.00 91.00 179 ALA A O 1
ATOM 1417 N N . HIS A 1 180 ? -0.122 0.322 6.928 1.00 87.38 180 HIS A N 1
ATOM 1418 C CA . HIS A 1 180 ? 0.750 -0.423 7.823 1.00 87.38 180 HIS A CA 1
ATOM 1419 C C . HIS A 1 180 ? 0.046 -1.709 8.267 1.00 87.38 180 HIS A C 1
ATOM 1421 O O . HIS A 1 180 ? -1.018 -1.674 8.887 1.00 87.38 180 HIS A O 1
ATOM 1427 N N . VAL A 1 181 ? 0.606 -2.854 7.883 1.00 83.75 181 VAL A N 1
ATOM 1428 C CA . VAL A 1 181 ? 0.025 -4.182 8.086 1.00 83.75 181 VAL A CA 1
ATOM 1429 C C . VAL A 1 181 ? 0.851 -4.953 9.105 1.00 83.75 181 VAL A C 1
ATOM 1431 O O . VAL A 1 181 ? 2.050 -5.149 8.926 1.00 83.75 181 VAL A O 1
ATOM 1434 N N . LYS A 1 182 ? 0.157 -5.464 10.134 1.00 67.88 182 LYS A N 1
ATOM 1435 C CA . LYS A 1 182 ? 0.710 -6.163 11.310 1.00 67.88 182 LYS A CA 1
ATOM 1436 C C . LYS A 1 182 ? 1.512 -5.232 12.227 1.00 67.88 182 LYS A C 1
ATOM 1438 O O . LYS A 1 182 ? 2.005 -4.186 11.832 1.00 67.88 182 LYS A O 1
ATOM 1443 N N . ASN A 1 183 ? 1.617 -5.622 13.495 1.00 65.12 183 ASN A N 1
ATOM 1444 C CA . ASN A 1 183 ? 2.312 -4.858 14.528 1.00 65.12 183 ASN A CA 1
ATOM 1445 C C . ASN A 1 183 ? 3.832 -5.042 14.368 1.00 65.12 183 ASN A C 1
ATOM 1447 O O . ASN A 1 183 ? 4.461 -5.765 15.140 1.00 65.12 183 ASN A O 1
ATOM 1451 N N . THR A 1 184 ? 4.397 -4.487 13.295 1.00 67.12 184 THR A N 1
ATOM 1452 C CA . THR A 1 184 ? 5.827 -4.609 13.013 1.00 67.12 184 THR A CA 1
ATOM 1453 C C . THR A 1 184 ? 6.600 -3.824 14.071 1.00 67.12 184 THR A C 1
ATOM 1455 O O . THR A 1 184 ? 6.332 -2.635 14.276 1.00 67.12 184 THR A O 1
ATOM 1458 N N . PRO A 1 185 ? 7.505 -4.459 14.833 1.00 74.19 185 PRO A N 1
ATOM 1459 C CA . PRO A 1 185 ? 8.298 -3.708 15.784 1.00 74.19 185 PRO A CA 1
ATOM 1460 C C . PRO A 1 185 ? 9.182 -2.739 14.998 1.00 74.19 185 PRO A C 1
ATOM 1462 O O . PRO A 1 185 ? 9.724 -3.070 13.947 1.00 74.19 185 PRO A O 1
ATOM 1465 N N . VAL A 1 186 ? 9.348 -1.525 15.522 1.00 73.81 186 VAL A N 1
ATOM 1466 C CA . VAL A 1 186 ? 10.129 -0.466 14.859 1.00 73.81 186 VAL A CA 1
ATOM 1467 C C . VAL A 1 186 ? 11.574 -0.905 14.570 1.00 73.81 186 VAL A C 1
ATOM 1469 O O . VAL A 1 186 ? 12.205 -0.352 13.676 1.00 73.81 186 VAL A O 1
ATOM 1472 N N . SER A 1 187 ? 12.087 -1.908 15.294 1.00 79.44 187 SER A N 1
ATOM 1473 C CA . SER A 1 187 ? 13.393 -2.537 15.056 1.00 79.44 187 SER A CA 1
ATOM 1474 C C . SER A 1 187 ? 13.544 -3.152 13.668 1.00 79.44 187 SER A C 1
ATOM 1476 O O . SER A 1 187 ? 14.660 -3.207 13.159 1.00 79.44 187 SER A O 1
ATOM 1478 N N . ASP A 1 188 ? 12.441 -3.598 13.074 1.00 84.25 188 ASP A N 1
ATOM 1479 C CA . ASP A 1 188 ? 12.443 -4.364 11.828 1.00 84.25 188 ASP A CA 1
ATOM 1480 C C . ASP A 1 188 ? 12.200 -3.455 10.618 1.00 84.25 188 ASP A C 1
ATOM 1482 O O . ASP A 1 188 ? 12.227 -3.905 9.478 1.00 84.25 188 ASP A O 1
ATOM 1486 N N . LEU A 1 189 ? 11.951 -2.165 10.853 1.00 85.56 189 LEU A N 1
ATOM 1487 C CA . LEU A 1 189 ? 11.703 -1.179 9.813 1.00 85.56 189 LEU A CA 1
ATOM 1488 C C . LEU A 1 189 ? 13.004 -0.524 9.359 1.00 85.56 189 LEU A C 1
ATOM 1490 O O . LEU A 1 189 ? 13.879 -0.191 10.160 1.00 85.56 189 LEU A O 1
ATOM 1494 N N . THR A 1 190 ? 13.103 -0.240 8.061 1.00 88.44 190 THR A N 1
ATOM 1495 C CA . THR A 1 190 ? 14.232 0.538 7.548 1.00 88.44 190 THR A CA 1
ATOM 1496 C C . THR A 1 190 ? 14.146 1.994 8.023 1.00 88.44 190 THR A C 1
ATOM 1498 O O . THR A 1 190 ? 13.045 2.511 8.251 1.00 88.44 190 THR A O 1
ATOM 1501 N N . PRO A 1 191 ? 15.279 2.715 8.140 1.00 88.19 191 PRO A N 1
ATOM 1502 C CA . PRO A 1 191 ? 15.271 4.121 8.549 1.00 88.19 191 PRO A CA 1
ATOM 1503 C C . PRO A 1 191 ? 14.323 4.984 7.706 1.00 88.19 191 PRO A C 1
ATOM 1505 O O . PRO A 1 191 ? 13.625 5.846 8.239 1.00 88.19 191 PRO A O 1
ATOM 1508 N N . THR A 1 192 ? 14.239 4.710 6.401 1.00 86.81 192 THR A N 1
ATOM 1509 C CA . THR A 1 192 ? 13.339 5.400 5.470 1.00 86.81 192 THR A CA 1
ATOM 1510 C C . THR A 1 192 ? 11.870 5.164 5.812 1.00 86.81 192 THR A C 1
ATOM 1512 O O . THR A 1 192 ? 11.097 6.120 5.877 1.00 86.81 192 THR A O 1
ATOM 1515 N N . MET A 1 193 ? 11.479 3.915 6.083 1.00 88.56 193 MET A N 1
ATOM 1516 C CA . MET A 1 193 ? 10.110 3.587 6.492 1.00 88.56 193 MET A CA 1
ATOM 1517 C C . MET A 1 193 ? 9.750 4.260 7.819 1.00 88.56 193 MET A C 1
ATOM 1519 O O . MET A 1 193 ? 8.666 4.825 7.938 1.00 88.56 193 MET A O 1
ATOM 1523 N N . VAL A 1 194 ? 10.671 4.275 8.790 1.00 87.50 194 VAL A N 1
ATOM 1524 C CA . VAL A 1 194 ? 10.469 4.959 10.078 1.00 87.50 194 VAL A CA 1
ATOM 1525 C C . VAL A 1 194 ? 10.252 6.458 9.886 1.00 87.50 194 VAL A C 1
ATOM 1527 O O . VAL A 1 194 ? 9.364 7.029 10.520 1.00 87.50 194 VAL A O 1
ATOM 1530 N N . VAL A 1 195 ? 11.036 7.106 9.019 1.00 86.88 195 VAL A N 1
ATOM 1531 C CA . VAL A 1 195 ? 10.839 8.525 8.691 1.00 86.88 195 VAL A CA 1
ATOM 1532 C C . VAL A 1 195 ? 9.448 8.734 8.109 1.00 86.88 195 VAL A C 1
ATOM 1534 O O . VAL A 1 195 ? 8.707 9.551 8.643 1.00 86.88 195 VAL A O 1
ATOM 1537 N N . ILE A 1 196 ? 9.055 7.950 7.102 1.00 85.50 196 ILE A N 1
ATOM 1538 C CA . ILE A 1 196 ? 7.736 8.073 6.468 1.00 85.50 196 ILE A CA 1
ATOM 1539 C C . ILE A 1 196 ? 6.609 7.886 7.480 1.00 85.50 196 ILE A C 1
ATOM 1541 O O . ILE A 1 196 ? 5.712 8.718 7.530 1.00 85.50 196 ILE A O 1
ATOM 1545 N N . LEU A 1 197 ? 6.659 6.858 8.328 1.00 86.12 197 LEU A N 1
ATOM 1546 C CA . LEU A 1 197 ? 5.624 6.639 9.345 1.00 86.12 197 LEU A CA 1
ATOM 1547 C C . LEU A 1 197 ? 5.551 7.777 10.375 1.00 86.12 197 LEU A C 1
ATOM 1549 O O . LEU A 1 197 ? 4.494 8.021 10.949 1.00 86.12 197 LEU A O 1
ATOM 1553 N N . ARG A 1 198 ? 6.658 8.487 10.623 1.00 84.56 198 ARG A N 1
ATOM 1554 C CA . ARG A 1 198 ? 6.690 9.649 11.526 1.00 84.56 198 ARG A CA 1
ATOM 1555 C C . ARG A 1 198 ? 6.254 10.949 10.857 1.00 84.56 198 ARG A C 1
ATOM 1557 O O . ARG A 1 198 ? 5.744 11.828 11.544 1.00 84.56 198 ARG A O 1
ATOM 1564 N N . THR A 1 199 ? 6.497 11.102 9.558 1.00 79.31 199 THR A N 1
ATOM 1565 C CA . THR A 1 199 ? 6.271 12.362 8.831 1.00 79.31 199 THR A CA 1
ATOM 1566 C C . THR A 1 199 ? 5.015 12.357 7.971 1.00 79.31 199 THR A C 1
ATOM 1568 O O . THR A 1 199 ? 4.566 13.421 7.552 1.00 79.31 199 THR A O 1
ATOM 1571 N N . CYS A 1 200 ? 4.449 11.187 7.687 1.00 79.06 200 CYS A N 1
ATOM 1572 C CA . CYS A 1 200 ? 3.290 11.008 6.826 1.00 79.06 200 CYS A CA 1
ATOM 1573 C C . CYS A 1 200 ? 2.156 10.326 7.593 1.00 79.06 200 CYS A C 1
ATOM 1575 O O . CYS A 1 200 ? 2.372 9.472 8.450 1.00 79.06 200 CYS A O 1
ATOM 1577 N N . THR A 1 201 ? 0.922 10.687 7.253 1.00 82.75 201 THR A N 1
ATOM 1578 C CA . THR A 1 201 ? -0.275 10.012 7.756 1.00 82.75 201 THR A CA 1
ATOM 1579 C C . THR A 1 201 ? -0.383 8.623 7.129 1.00 82.75 201 THR A C 1
ATOM 1581 O O . THR A 1 201 ? -0.408 8.510 5.902 1.00 82.75 201 THR A O 1
ATOM 1584 N N . TYR A 1 202 ? -0.472 7.582 7.955 1.00 88.44 202 TYR A N 1
ATOM 1585 C CA . TYR A 1 202 ? -0.627 6.190 7.529 1.00 88.44 202 TYR A CA 1
ATOM 1586 C C . TYR A 1 202 ? -1.922 5.581 8.080 1.00 88.44 202 TYR A C 1
ATOM 1588 O O . TYR A 1 202 ? -2.601 6.169 8.925 1.00 88.44 202 TYR A O 1
ATOM 1596 N N . MET A 1 203 ? -2.281 4.406 7.565 1.00 91.25 203 MET A N 1
ATOM 1597 C CA . MET A 1 203 ? -3.481 3.665 7.947 1.00 91.25 203 MET A CA 1
ATOM 1598 C C . MET A 1 203 ? -3.086 2.307 8.510 1.00 91.25 203 MET A C 1
ATOM 1600 O O . MET A 1 203 ? -2.535 1.484 7.784 1.00 91.25 203 MET A O 1
ATOM 1604 N N . ASP A 1 204 ? -3.397 2.057 9.778 1.00 89.88 204 ASP A N 1
ATOM 1605 C CA . ASP A 1 204 ? -3.144 0.758 10.400 1.00 89.88 204 ASP A CA 1
ATOM 1606 C C . ASP A 1 204 ? -4.212 -0.263 10.016 1.00 89.88 204 ASP A C 1
ATOM 1608 O O . ASP A 1 204 ? -5.411 -0.055 10.225 1.00 89.88 204 ASP A O 1
ATOM 1612 N N . TRP A 1 205 ? -3.772 -1.401 9.491 1.00 89.81 205 TRP A N 1
ATOM 1613 C CA . TRP A 1 205 ? -4.630 -2.551 9.263 1.00 89.81 205 TRP A CA 1
ATOM 1614 C C . TRP A 1 205 ? -4.816 -3.357 10.549 1.00 89.81 205 TRP A C 1
ATOM 1616 O O . TRP A 1 205 ? -3.857 -3.843 11.150 1.00 89.81 205 TRP A O 1
ATOM 1626 N N . SER A 1 206 ? -6.077 -3.584 10.920 1.00 85.88 206 SER A N 1
ATOM 1627 C CA . SER A 1 206 ? -6.463 -4.516 11.980 1.00 85.88 206 SER A CA 1
ATOM 1628 C C . SER A 1 206 ? -7.457 -5.540 11.449 1.00 85.88 206 SER A C 1
ATOM 1630 O O . SER A 1 206 ? -8.427 -5.193 10.770 1.00 85.88 206 SER A O 1
ATOM 1632 N N . GLN A 1 207 ? -7.255 -6.805 11.817 1.00 77.12 207 GLN A N 1
ATOM 1633 C CA . GLN A 1 207 ? -8.201 -7.868 11.498 1.00 77.12 207 GLN A CA 1
ATOM 1634 C C . GLN A 1 207 ? -9.506 -7.748 12.299 1.00 77.12 207 GLN A C 1
ATOM 1636 O O . GLN A 1 207 ? -1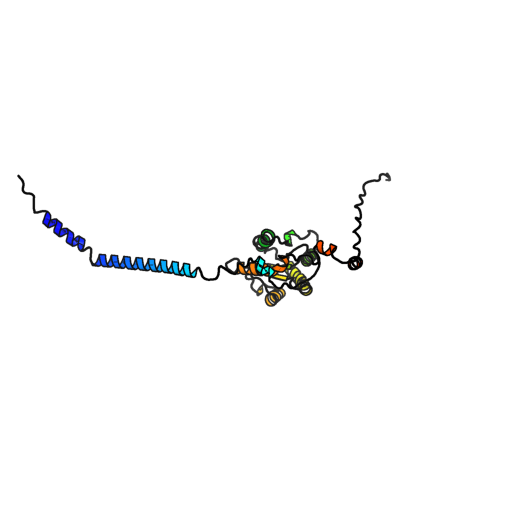0.534 -8.208 11.815 1.00 77.12 207 GLN A O 1
ATOM 1641 N N . GLU A 1 208 ? -9.536 -7.095 13.462 1.00 81.38 208 GLU A N 1
ATOM 1642 C CA . GLU A 1 208 ? -10.705 -7.133 14.350 1.00 81.38 208 GLU A CA 1
ATOM 1643 C C . GLU A 1 208 ? -11.240 -5.748 14.742 1.00 81.38 208 GLU A C 1
ATOM 1645 O O . GLU A 1 208 ? -10.511 -4.759 14.875 1.00 81.38 208 GLU A O 1
ATOM 1650 N N . GLY A 1 209 ? -12.558 -5.700 14.957 1.00 80.94 209 GLY A N 1
ATOM 1651 C CA . GLY A 1 209 ? -13.256 -4.583 15.588 1.00 80.94 209 GLY A CA 1
ATOM 1652 C C . GLY A 1 209 ? -13.262 -3.282 14.782 1.00 80.94 209 GLY A C 1
ATOM 1653 O O . GLY A 1 209 ? -13.476 -3.264 13.570 1.00 80.94 209 GLY A O 1
ATOM 1654 N N . GLN A 1 210 ? -13.077 -2.166 15.491 1.00 83.25 210 GLN A N 1
ATOM 1655 C CA . GLN A 1 210 ? -13.160 -0.816 14.923 1.00 83.25 210 GLN A CA 1
ATOM 1656 C C . GLN A 1 210 ? -11.968 -0.473 14.021 1.00 83.25 210 GLN A C 1
ATOM 1658 O O . GLN A 1 210 ? -12.130 0.309 13.087 1.00 83.25 210 GLN A O 1
ATOM 1663 N N . GLY A 1 211 ? -10.796 -1.080 14.245 1.00 84.44 211 GLY A N 1
ATOM 1664 C CA . GLY A 1 211 ? -9.587 -0.788 13.466 1.00 84.44 211 GLY A CA 1
ATOM 1665 C C . GLY A 1 211 ? -9.767 -1.076 11.974 1.00 84.44 211 GLY A C 1
ATOM 1666 O O . GLY A 1 211 ? -9.413 -0.245 11.143 1.00 84.44 211 GLY A O 1
ATOM 1667 N N . ARG A 1 212 ? -10.439 -2.185 11.628 1.00 88.56 212 ARG A N 1
ATOM 1668 C CA . ARG A 1 212 ? -10.773 -2.521 10.234 1.00 88.56 212 ARG A CA 1
ATOM 1669 C C . ARG A 1 212 ? -11.637 -1.440 9.575 1.00 88.56 212 ARG A C 1
ATOM 1671 O O . ARG A 1 212 ? -11.411 -1.071 8.429 1.00 88.56 212 ARG A O 1
ATOM 1678 N N . VAL A 1 213 ? -12.632 -0.924 10.298 1.00 89.12 213 VAL A N 1
ATOM 1679 C CA . VAL A 1 213 ? -13.543 0.119 9.793 1.00 89.12 213 VAL A CA 1
ATOM 1680 C C . VAL A 1 213 ? -12.800 1.440 9.591 1.00 89.12 213 VAL A C 1
ATOM 1682 O O . VAL A 1 213 ? -12.987 2.097 8.570 1.00 89.12 213 VAL A O 1
ATOM 1685 N N . ILE A 1 214 ? -11.936 1.810 10.539 1.00 89.62 214 ILE A N 1
ATOM 1686 C CA . ILE A 1 214 ? -11.120 3.028 10.466 1.00 89.62 214 ILE A CA 1
ATOM 1687 C C . ILE A 1 214 ? -10.164 2.959 9.273 1.00 89.62 214 ILE A C 1
ATOM 1689 O O . ILE A 1 214 ? -10.109 3.915 8.504 1.00 89.62 214 ILE A O 1
ATOM 1693 N N . PHE A 1 215 ? -9.479 1.829 9.075 1.00 92.44 215 PHE A N 1
ATOM 1694 C CA . PHE A 1 215 ? -8.601 1.606 7.926 1.00 92.44 215 PHE A CA 1
ATOM 1695 C C . PHE A 1 215 ? -9.319 1.882 6.604 1.00 92.44 215 PHE A C 1
ATOM 1697 O O . PHE A 1 215 ? -8.879 2.717 5.815 1.00 92.44 215 PHE A O 1
ATOM 1704 N N . TRP A 1 216 ? -10.460 1.222 6.385 1.00 91.94 216 TRP A N 1
ATOM 1705 C CA . TRP A 1 216 ? -11.196 1.362 5.132 1.00 91.94 216 TRP A CA 1
ATOM 1706 C C . TRP A 1 216 ? -11.733 2.772 4.931 1.00 91.94 216 TRP A C 1
ATOM 1708 O O . TRP A 1 216 ? -11.618 3.308 3.834 1.00 91.94 216 TRP A O 1
ATOM 1718 N N . ASN A 1 217 ? -12.280 3.397 5.974 1.00 90.69 217 ASN A N 1
ATOM 1719 C CA . ASN A 1 217 ? -12.772 4.768 5.873 1.00 90.69 217 ASN A CA 1
ATOM 1720 C C . ASN A 1 217 ? -11.646 5.738 5.501 1.00 90.69 217 ASN A C 1
ATOM 1722 O O . ASN A 1 217 ? -11.826 6.559 4.604 1.00 90.69 217 ASN A O 1
ATOM 1726 N N . SER A 1 218 ? -10.483 5.616 6.141 1.00 90.06 218 SER A N 1
ATOM 1727 C CA . SER A 1 218 ? -9.310 6.438 5.838 1.00 90.06 218 SER A CA 1
ATOM 1728 C C . SER A 1 218 ? -8.796 6.203 4.418 1.00 90.06 218 SER A C 1
ATOM 1730 O O . SER A 1 218 ? -8.531 7.169 3.704 1.00 90.06 218 SER A O 1
ATOM 1732 N N . LEU A 1 219 ? -8.727 4.944 3.970 1.00 91.88 219 LEU A N 1
ATOM 1733 C CA . LEU A 1 219 ? -8.263 4.608 2.622 1.00 91.88 219 LEU A CA 1
ATOM 1734 C C . LEU A 1 219 ? -9.194 5.176 1.557 1.00 91.88 219 LEU A C 1
ATOM 1736 O O . LEU A 1 219 ? -8.750 5.786 0.589 1.00 91.88 219 LEU A O 1
ATOM 1740 N N . LEU A 1 220 ? -10.498 5.023 1.753 1.00 89.94 220 LEU A N 1
ATOM 1741 C CA . LEU A 1 220 ? -11.483 5.546 0.822 1.00 89.94 220 LEU A CA 1
ATOM 1742 C C . LEU A 1 220 ? -11.498 7.083 0.795 1.00 89.94 220 LEU A C 1
ATOM 1744 O O . LEU A 1 220 ? -11.704 7.667 -0.266 1.00 89.94 220 LEU A O 1
ATOM 1748 N N . LEU A 1 221 ? -11.275 7.742 1.938 1.00 87.88 221 LEU A N 1
ATOM 1749 C CA . LEU A 1 221 ? -11.111 9.198 1.998 1.00 87.88 221 LEU A CA 1
ATOM 1750 C C . LEU A 1 221 ? -9.879 9.642 1.205 1.00 87.88 221 LEU A C 1
ATOM 1752 O O . LEU A 1 221 ? -9.959 10.596 0.432 1.00 87.88 221 LEU A O 1
ATOM 1756 N N . ALA A 1 222 ? -8.767 8.920 1.350 1.00 87.69 222 ALA A N 1
ATOM 1757 C CA . ALA A 1 222 ? -7.530 9.187 0.628 1.00 87.69 222 ALA A CA 1
ATOM 1758 C C . ALA A 1 222 ? -7.639 8.935 -0.890 1.00 87.69 222 ALA A C 1
ATOM 1760 O O . ALA A 1 222 ? -6.942 9.581 -1.670 1.00 87.69 222 ALA A O 1
ATOM 1761 N N . LEU A 1 223 ? -8.536 8.034 -1.306 1.00 89.62 223 LEU A N 1
ATOM 1762 C CA . LEU A 1 223 ? -8.855 7.730 -2.707 1.00 89.62 223 LEU A CA 1
ATOM 1763 C C . LEU A 1 223 ? -10.034 8.551 -3.261 1.00 89.62 223 LEU A C 1
ATOM 1765 O O . LEU A 1 223 ? -10.510 8.285 -4.365 1.00 89.62 223 LEU A O 1
ATOM 1769 N N . GLY A 1 224 ? -10.541 9.542 -2.524 1.00 86.12 224 GLY A N 1
ATOM 1770 C CA . GLY A 1 224 ? -11.751 10.271 -2.911 1.00 86.12 224 GLY A CA 1
ATOM 1771 C C . GLY A 1 224 ? -11.658 11.006 -4.252 1.00 86.12 224 GLY A C 1
ATOM 1772 O O . GLY A 1 224 ? -12.629 11.046 -5.008 1.00 86.12 224 GLY A O 1
ATOM 1773 N N . ASP A 1 225 ? -10.482 11.537 -4.580 1.00 82.19 225 ASP A N 1
ATOM 1774 C CA . ASP A 1 225 ? -10.189 12.195 -5.859 1.00 82.19 225 ASP A CA 1
ATOM 1775 C C . ASP A 1 225 ? -10.120 11.216 -7.041 1.00 82.19 225 ASP A C 1
ATOM 1777 O O . ASP A 1 225 ? -10.413 11.588 -8.179 1.00 82.19 225 ASP A O 1
ATOM 1781 N N . VAL A 1 226 ? -9.767 9.961 -6.769 1.00 84.75 226 VAL A N 1
ATOM 1782 C CA . VAL A 1 226 ? -9.755 8.862 -7.738 1.00 84.75 226 VAL A CA 1
ATOM 1783 C C . VAL A 1 226 ? -11.170 8.332 -7.982 1.00 84.75 226 VAL A C 1
ATOM 1785 O O . VAL A 1 226 ? -11.548 8.107 -9.133 1.00 84.75 226 VAL A O 1
ATOM 1788 N N . LEU A 1 227 ? -11.959 8.179 -6.913 1.00 80.25 227 LEU A N 1
ATOM 1789 C CA . LEU A 1 227 ? -13.319 7.622 -6.935 1.00 80.25 227 LEU A CA 1
ATOM 1790 C C . LEU A 1 227 ? -14.359 8.544 -7.589 1.00 80.25 227 LEU A C 1
ATOM 1792 O O . LEU A 1 227 ? -15.410 8.071 -8.024 1.00 80.25 227 LEU A O 1
ATOM 1796 N N . VAL A 1 228 ? -14.093 9.850 -7.671 1.00 74.31 228 VAL A N 1
ATOM 1797 C CA . VAL A 1 228 ? -14.944 10.817 -8.379 1.00 74.31 228 VAL A CA 1
ATOM 1798 C C . VAL A 1 228 ? -14.194 11.337 -9.606 1.00 74.31 228 VAL A C 1
ATOM 1800 O O . VAL A 1 228 ? -13.455 12.320 -9.509 1.00 74.31 228 VAL A O 1
ATOM 1803 N N . PRO A 1 229 ? -14.386 10.727 -10.793 1.00 59.97 229 PRO A N 1
ATOM 1804 C CA . PRO A 1 229 ? -13.794 11.235 -12.020 1.00 59.97 229 PRO A CA 1
ATOM 1805 C C . PRO A 1 229 ? -14.288 12.660 -12.281 1.00 59.97 229 PRO A C 1
ATOM 1807 O O . PRO A 1 229 ? -15.487 12.896 -12.457 1.00 59.97 229 PRO A O 1
ATOM 1810 N N . ARG A 1 230 ? -13.373 13.634 -12.312 1.00 52.59 230 ARG A N 1
ATOM 1811 C CA . ARG A 1 230 ? -13.725 15.003 -12.704 1.00 52.59 230 ARG A CA 1
ATOM 1812 C C . ARG A 1 230 ? -14.225 15.004 -14.147 1.00 52.59 230 ARG A C 1
ATOM 1814 O O . ARG A 1 230 ? -13.588 14.437 -15.033 1.00 52.59 230 ARG A O 1
ATOM 1821 N N . ALA A 1 231 ? -15.344 15.687 -14.389 1.00 47.62 231 ALA A N 1
ATOM 1822 C CA . ALA A 1 231 ? -15.784 15.990 -15.744 1.00 47.62 231 ALA A CA 1
ATOM 1823 C C . ALA A 1 231 ? -14.661 16.744 -16.486 1.00 47.62 231 ALA A C 1
ATOM 1825 O O . ALA A 1 231 ? -14.039 17.634 -15.893 1.00 47.62 231 ALA A O 1
ATOM 1826 N N . PRO A 1 232 ? -14.374 16.412 -17.758 1.00 49.78 232 PRO A N 1
ATOM 1827 C CA . PRO A 1 232 ? -13.318 17.084 -18.499 1.00 49.78 232 PRO A CA 1
ATOM 1828 C C . PRO A 1 232 ? -13.624 18.589 -18.588 1.00 49.78 232 PRO A C 1
ATOM 1830 O O . PRO A 1 232 ? -14.790 18.947 -18.789 1.00 49.78 232 PRO A O 1
ATOM 1833 N N . PRO A 1 233 ? -12.621 19.484 -18.495 1.00 47.72 233 PRO A N 1
ATOM 1834 C CA . PRO A 1 233 ? -12.846 20.921 -18.305 1.00 47.72 233 PRO A CA 1
ATOM 1835 C C . PRO A 1 233 ? -13.602 21.679 -19.415 1.00 47.72 233 PRO A C 1
ATOM 1837 O O . PRO A 1 233 ? -13.668 22.897 -19.341 1.00 47.72 233 PRO A O 1
ATOM 1840 N N . ASN A 1 234 ? -14.142 21.040 -20.461 1.00 47.97 234 ASN A N 1
ATOM 1841 C CA . ASN A 1 234 ? -14.673 21.753 -21.633 1.00 47.97 234 ASN A CA 1
ATOM 1842 C C . ASN A 1 234 ? -15.793 21.038 -22.417 1.00 47.97 234 ASN A C 1
ATOM 1844 O O . ASN A 1 234 ? -15.837 21.101 -23.646 1.00 47.97 234 ASN A O 1
ATOM 1848 N N . LEU A 1 235 ? -16.765 20.419 -21.748 1.00 49.00 235 LEU A N 1
ATOM 1849 C CA . LEU A 1 235 ? -18.049 20.112 -22.398 1.00 49.00 235 LEU A CA 1
ATOM 1850 C C . LEU A 1 235 ? -19.038 21.260 -22.166 1.00 49.00 235 LEU A C 1
ATOM 1852 O O . LEU A 1 235 ? -19.998 21.140 -21.412 1.00 49.00 235 LEU A O 1
ATOM 1856 N N . GLN A 1 236 ? -18.801 22.395 -22.834 1.00 45.59 236 GLN A N 1
ATOM 1857 C CA . GLN A 1 236 ? -19.844 23.415 -22.976 1.00 45.59 236 GLN A CA 1
ATOM 1858 C C . GLN A 1 236 ? -21.054 22.775 -23.685 1.00 45.59 236 GLN A C 1
ATOM 1860 O O . GLN A 1 236 ? -20.873 22.153 -24.741 1.00 45.59 236 GLN A O 1
ATOM 1865 N N . PRO A 1 237 ? -22.286 22.911 -23.158 1.00 48.22 237 PRO A N 1
ATOM 1866 C CA . PRO A 1 237 ? -23.475 22.368 -23.800 1.00 48.22 237 PRO A CA 1
ATOM 1867 C C . PRO A 1 237 ? -23.567 22.847 -25.254 1.00 48.22 237 PRO A C 1
ATOM 1869 O O . PRO A 1 237 ? -23.481 24.046 -25.529 1.00 48.22 237 PRO A O 1
ATOM 1872 N N . ARG A 1 238 ? -23.786 21.923 -26.20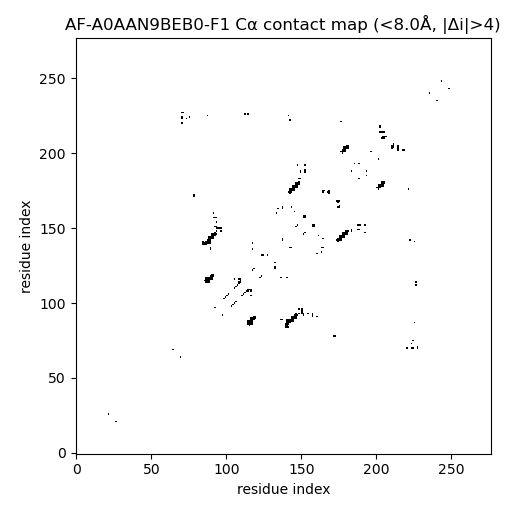5 1.00 50.94 238 ARG A N 1
ATOM 1873 C CA . ARG A 1 238 ? -23.908 22.203 -27.659 1.00 50.94 238 ARG A CA 1
ATOM 1874 C C . ARG A 1 2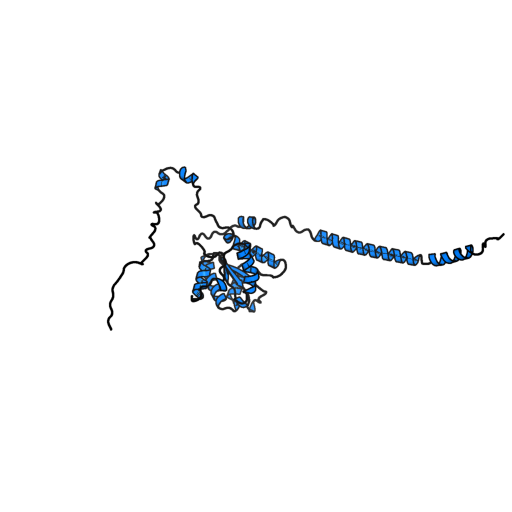38 ? -24.858 23.367 -27.994 1.00 50.94 238 ARG A C 1
ATOM 1876 O O . ARG A 1 238 ? -24.723 23.969 -29.058 1.00 50.94 238 ARG A O 1
ATOM 1883 N N . GLN A 1 239 ? -25.789 23.698 -27.101 1.00 53.94 239 GLN A N 1
ATOM 1884 C CA . GLN A 1 239 ? -26.720 24.816 -27.242 1.00 53.94 239 GLN A CA 1
ATOM 1885 C C . GLN A 1 239 ? -26.040 26.199 -27.146 1.00 53.94 239 GLN A C 1
ATOM 1887 O O . GLN A 1 239 ? -26.379 27.081 -27.935 1.00 53.94 239 GLN A O 1
ATOM 1892 N N . GLN A 1 240 ? -25.005 26.382 -26.316 1.00 49.75 240 GLN A N 1
ATOM 1893 C CA . GLN A 1 240 ? -24.270 27.660 -26.216 1.00 49.75 240 GLN A CA 1
ATOM 1894 C C . GLN A 1 240 ? -23.434 27.967 -27.472 1.00 49.75 240 GLN A C 1
ATOM 1896 O O . GLN A 1 240 ? -23.245 29.126 -27.838 1.00 49.75 240 GLN A O 1
ATOM 1901 N N . ARG A 1 241 ? -23.023 26.938 -28.226 1.00 47.81 241 ARG A N 1
ATOM 1902 C CA . ARG A 1 241 ? -22.263 27.088 -29.484 1.00 47.81 241 ARG A CA 1
ATOM 1903 C C . ARG A 1 241 ? -23.096 27.626 -30.658 1.00 47.81 241 ARG A C 1
ATOM 1905 O O . ARG A 1 241 ? -22.532 28.053 -31.673 1.00 47.81 241 ARG A O 1
ATOM 1912 N N . ARG A 1 242 ? -24.431 27.576 -30.556 1.00 54.19 242 ARG A N 1
ATOM 1913 C CA . ARG A 1 242 ? -25.357 28.174 -31.536 1.00 54.19 242 ARG A CA 1
ATOM 1914 C C . ARG A 1 242 ? -25.667 29.645 -31.240 1.00 54.19 242 ARG A C 1
ATOM 1916 O O . ARG A 1 242 ? -26.025 30.350 -32.173 1.00 54.19 242 ARG A O 1
ATOM 1923 N N . GLN A 1 243 ? -25.482 30.100 -30.001 1.00 55.44 243 GLN A N 1
ATOM 1924 C CA . GLN A 1 243 ? -25.808 31.466 -29.569 1.00 55.44 243 GLN A CA 1
ATOM 1925 C C . GLN A 1 243 ? -24.600 32.423 -29.545 1.00 55.44 243 GLN A C 1
ATOM 1927 O O . GLN A 1 243 ? -24.772 33.616 -29.322 1.00 55.44 243 GLN A O 1
ATOM 1932 N N . GLN A 1 244 ? -23.379 31.943 -29.808 1.00 53.50 244 GLN A N 1
ATOM 1933 C CA . GLN A 1 244 ? -22.192 32.805 -29.863 1.00 53.50 244 GLN A CA 1
ATOM 1934 C C . GLN A 1 244 ? -22.158 33.686 -31.133 1.00 53.50 244 GLN A C 1
ATOM 1936 O O . GLN A 1 244 ? -22.326 33.160 -32.242 1.00 53.50 244 GLN A O 1
ATOM 1941 N N . PRO A 1 245 ? -21.878 35.001 -31.010 1.00 58.22 245 PRO A N 1
ATOM 1942 C CA . PRO A 1 245 ? -21.770 35.920 -32.145 1.00 58.22 245 PRO A CA 1
ATOM 1943 C C . PRO A 1 245 ? -20.708 35.477 -33.164 1.00 58.22 245 PRO A C 1
ATOM 1945 O O . PRO A 1 245 ? -19.620 35.026 -32.796 1.00 58.22 245 PRO A O 1
ATOM 1948 N N . ARG A 1 246 ? -20.985 35.652 -34.468 1.00 56.56 246 ARG A N 1
ATOM 1949 C CA . ARG A 1 246 ? -20.124 35.199 -35.589 1.00 56.56 246 ARG A CA 1
ATOM 1950 C C . ARG A 1 246 ? -18.658 35.650 -35.491 1.00 56.56 246 ARG A C 1
ATOM 1952 O O . ARG A 1 246 ? -17.789 34.957 -36.016 1.00 56.56 246 ARG A O 1
ATOM 1959 N N . HIS A 1 247 ? -18.370 36.756 -34.807 1.00 57.75 247 HIS A N 1
ATOM 1960 C CA . HIS A 1 247 ? -17.005 37.254 -34.622 1.00 57.75 247 HIS A CA 1
ATOM 1961 C C . HIS A 1 247 ? -16.158 36.379 -33.682 1.00 57.75 247 HIS A C 1
ATOM 1963 O O . HIS A 1 247 ? -14.982 36.170 -33.965 1.00 57.75 247 HIS A O 1
ATOM 1969 N N . GLN A 1 248 ? -16.749 35.759 -32.653 1.00 54.34 248 GLN A N 1
ATOM 1970 C CA . GLN A 1 248 ? -16.033 34.837 -31.756 1.00 54.34 248 GLN A CA 1
ATOM 1971 C C . GLN A 1 248 ? -15.773 33.463 -32.391 1.00 54.34 248 GLN A C 1
ATOM 1973 O O . GLN A 1 248 ? -14.775 32.818 -32.081 1.00 54.34 248 GLN A O 1
ATOM 1978 N N . ARG A 1 249 ? -16.600 33.032 -33.356 1.00 52.88 249 ARG A N 1
ATOM 1979 C CA . ARG A 1 249 ? -16.344 31.798 -34.127 1.00 52.88 249 ARG A CA 1
ATOM 1980 C C . ARG A 1 249 ? -15.090 31.873 -34.998 1.00 52.88 249 ARG A C 1
ATOM 1982 O O . ARG A 1 249 ? -14.517 30.833 -35.298 1.00 52.88 249 ARG A O 1
ATOM 1989 N N . ARG A 1 250 ? -14.673 33.074 -35.417 1.00 54.00 250 ARG A N 1
ATOM 1990 C CA . ARG A 1 250 ? -13.480 33.264 -36.258 1.00 54.00 250 ARG A CA 1
ATOM 1991 C C . ARG A 1 250 ? -12.160 33.204 -35.482 1.00 54.00 250 ARG A C 1
ATOM 1993 O O . ARG A 1 250 ? -11.130 33.032 -36.117 1.00 54.00 250 ARG A O 1
ATOM 2000 N N . GLN A 1 251 ? -12.189 33.321 -34.153 1.00 50.00 251 GLN A N 1
ATOM 2001 C CA . GLN A 1 251 ? -10.986 33.326 -33.307 1.00 50.00 251 GLN A CA 1
ATOM 2002 C C . GLN A 1 251 ? -10.672 31.963 -32.664 1.00 50.00 251 GLN A C 1
ATOM 2004 O O . GLN A 1 251 ? -9.640 31.824 -32.015 1.00 50.00 251 GLN A O 1
ATOM 2009 N N . GLN A 1 252 ? -11.517 30.940 -32.845 1.00 47.41 252 GLN A N 1
ATOM 2010 C CA . GLN A 1 252 ? -11.157 29.578 -32.436 1.00 47.41 252 GLN A CA 1
ATOM 2011 C C . GLN A 1 252 ? -10.159 28.981 -33.442 1.00 47.41 252 GLN A C 1
ATOM 2013 O O . GLN A 1 252 ? -10.426 29.044 -34.647 1.00 47.41 252 GLN A O 1
ATOM 2018 N N . PRO A 1 253 ? -9.044 28.374 -32.989 1.00 43.31 253 PRO A N 1
ATOM 2019 C CA . PRO A 1 253 ? -8.122 27.689 -33.884 1.00 43.31 253 PRO A CA 1
ATOM 2020 C C . PRO A 1 253 ? -8.886 26.618 -34.665 1.00 43.31 253 PRO A C 1
ATOM 2022 O O . PRO A 1 253 ? -9.603 25.807 -34.071 1.00 43.31 253 PRO A O 1
ATOM 2025 N N . ARG A 1 254 ? -8.758 26.607 -35.998 1.00 40.28 254 ARG A N 1
ATOM 2026 C CA . ARG A 1 254 ? -9.231 25.480 -36.812 1.00 40.28 254 ARG A CA 1
ATOM 2027 C C . ARG A 1 254 ? -8.470 24.240 -36.348 1.00 40.28 254 ARG A C 1
ATOM 2029 O O . ARG A 1 254 ? -7.309 24.073 -36.703 1.00 40.28 254 ARG A O 1
ATOM 2036 N N . GLN A 1 255 ? -9.117 23.371 -35.576 1.00 47.38 255 GLN A N 1
ATOM 2037 C CA . GLN A 1 255 ? -8.651 21.998 -35.442 1.00 47.38 255 GLN A CA 1
ATOM 2038 C C . GLN A 1 255 ? -8.781 21.366 -36.828 1.00 47.38 255 GLN A C 1
ATOM 2040 O O . GLN A 1 255 ? -9.892 21.149 -37.317 1.00 47.38 255 GLN A O 1
ATOM 2045 N N . GLN A 1 256 ? -7.646 21.186 -37.502 1.00 37.41 256 GLN A N 1
ATOM 2046 C CA . GLN A 1 256 ? -7.590 20.393 -38.720 1.00 37.41 256 GLN A CA 1
ATOM 2047 C C . GLN A 1 256 ? -8.049 18.969 -38.375 1.00 37.41 256 GLN A C 1
ATOM 2049 O O . GLN A 1 256 ? -7.656 18.448 -37.327 1.00 37.41 256 GLN A O 1
ATOM 2054 N N . PRO A 1 257 ? -8.902 18.339 -39.198 1.00 36.22 257 PRO A N 1
ATOM 2055 C CA . PRO A 1 257 ? -9.228 16.936 -39.012 1.00 36.22 257 PRO A CA 1
ATOM 2056 C C . PRO A 1 257 ? -7.941 16.120 -39.132 1.00 36.22 257 PRO A C 1
ATOM 2058 O O . PRO A 1 257 ? -7.188 16.316 -40.083 1.00 36.22 257 PRO A O 1
ATOM 2061 N N . LEU A 1 258 ? -7.701 15.224 -38.172 1.00 42.72 258 LEU A N 1
ATOM 2062 C CA . LEU A 1 258 ? -6.678 14.187 -38.278 1.00 42.72 258 LEU A CA 1
ATOM 2063 C C . LEU A 1 258 ? -6.928 13.440 -39.598 1.00 42.72 258 LEU A C 1
ATOM 2065 O O . LEU A 1 258 ? -7.933 12.734 -39.722 1.00 42.72 258 LEU A O 1
ATOM 2069 N N . GLU A 1 259 ? -6.067 13.629 -40.598 1.00 41.44 259 GLU A N 1
ATOM 2070 C CA . GLU A 1 259 ? -6.088 12.762 -41.768 1.00 41.44 259 GLU A CA 1
ATOM 2071 C C . GLU A 1 259 ? -5.856 11.331 -41.288 1.00 41.44 259 GLU A C 1
ATOM 2073 O O . GLU A 1 259 ? -4.880 11.028 -40.595 1.00 41.44 259 GLU A O 1
ATOM 2078 N N . ARG A 1 260 ? -6.791 10.445 -41.642 1.00 43.03 260 ARG A N 1
ATOM 2079 C CA . ARG A 1 260 ? -6.593 9.004 -41.545 1.00 43.03 260 ARG A CA 1
ATOM 2080 C C . ARG A 1 260 ? -5.412 8.655 -42.441 1.00 43.03 260 ARG A C 1
ATOM 2082 O O . ARG A 1 260 ? -5.584 8.511 -43.648 1.00 43.03 260 ARG A O 1
ATOM 2089 N N . ARG A 1 261 ? -4.223 8.498 -41.863 1.00 36.22 261 ARG A N 1
ATOM 2090 C CA . ARG A 1 261 ? -3.139 7.805 -42.552 1.00 36.22 261 ARG A CA 1
ATOM 2091 C C . ARG A 1 261 ? -3.545 6.338 -42.640 1.00 36.22 261 ARG A C 1
ATOM 2093 O O . ARG A 1 261 ? -3.699 5.674 -41.617 1.00 36.22 261 ARG A O 1
ATOM 2100 N N . GLY A 1 262 ? -3.851 5.911 -43.861 1.00 35.94 262 GLY A N 1
ATOM 2101 C CA . GLY A 1 262 ? -4.300 4.567 -44.180 1.00 35.94 262 GLY A CA 1
ATOM 2102 C C . GLY A 1 262 ? -3.300 3.512 -43.723 1.00 35.94 262 GLY A C 1
ATOM 2103 O O . GLY A 1 262 ? -2.088 3.699 -43.806 1.00 35.94 262 GLY A O 1
ATOM 2104 N N . VAL A 1 263 ? -3.853 2.404 -43.243 1.00 38.94 263 VAL A N 1
ATOM 2105 C CA . VAL A 1 263 ? -3.174 1.117 -43.145 1.00 38.94 263 VAL A CA 1
ATOM 2106 C C . VAL A 1 263 ? -2.793 0.717 -44.569 1.00 38.94 263 VAL A C 1
ATOM 2108 O O . VAL A 1 263 ? -3.673 0.537 -45.408 1.00 38.94 263 VAL A O 1
ATOM 2111 N N . MET A 1 264 ? -1.496 0.646 -44.851 1.00 33.19 264 MET A N 1
ATOM 2112 C CA . MET A 1 264 ? -0.975 0.097 -46.096 1.00 33.19 264 MET A CA 1
ATOM 2113 C C . MET A 1 264 ? -0.638 -1.371 -45.832 1.00 33.19 264 MET A C 1
ATOM 2115 O O . MET A 1 264 ? 0.270 -1.663 -45.058 1.00 33.19 264 MET A O 1
ATOM 2119 N N . ASN A 1 265 ? -1.429 -2.271 -46.419 1.00 39.53 265 ASN A N 1
ATOM 2120 C CA . ASN A 1 265 ? -1.087 -3.684 -46.576 1.00 39.53 265 ASN A CA 1
ATOM 2121 C C . ASN A 1 265 ? 0.076 -3.794 -47.570 1.00 39.53 265 ASN A C 1
ATOM 2123 O O . ASN A 1 265 ? -0.028 -3.207 -48.649 1.00 39.53 265 ASN A O 1
ATOM 2127 N N . PRO A 1 266 ? 1.130 -4.564 -47.272 1.00 39.72 266 PRO A N 1
ATOM 2128 C CA . PRO A 1 266 ? 2.062 -5.035 -48.276 1.00 39.72 266 PRO A CA 1
ATOM 2129 C C . PRO A 1 266 ? 1.863 -6.543 -48.468 1.00 39.72 266 PRO A C 1
ATOM 2131 O O . PRO A 1 266 ? 2.635 -7.336 -47.950 1.00 39.72 266 PRO A O 1
ATOM 2134 N N . ASP A 1 267 ? 0.818 -6.913 -49.202 1.00 38.16 267 ASP A N 1
ATOM 2135 C CA . ASP A 1 267 ? 0.690 -8.221 -49.847 1.00 38.16 267 ASP A CA 1
ATOM 2136 C C . ASP A 1 267 ? 0.150 -7.950 -51.255 1.00 38.16 267 ASP A C 1
ATOM 2138 O O . ASP A 1 267 ? -1.058 -7.812 -51.418 1.00 38.16 267 ASP A O 1
ATOM 2142 N N . GLU A 1 268 ? 1.053 -7.746 -52.223 1.00 37.94 268 GLU A N 1
ATOM 2143 C CA . GLU A 1 268 ? 0.925 -8.101 -53.654 1.00 37.94 268 GLU A CA 1
ATOM 2144 C C . GLU A 1 268 ? 1.992 -7.381 -54.501 1.00 37.94 268 GLU A C 1
ATOM 2146 O O . GLU A 1 268 ? 1.871 -6.197 -54.790 1.00 37.94 268 GLU A O 1
ATOM 2151 N N . GLU A 1 269 ? 3.046 -8.116 -54.866 1.00 37.16 269 GLU A N 1
ATOM 2152 C CA . GLU A 1 269 ? 3.642 -8.236 -56.218 1.00 37.16 269 GLU A CA 1
ATOM 2153 C C . GLU A 1 269 ? 4.898 -9.117 -56.067 1.00 37.16 269 GLU A C 1
ATOM 2155 O O . GLU A 1 269 ? 5.886 -8.738 -55.449 1.00 37.16 269 GLU A O 1
ATOM 2160 N N . GLN A 1 270 ? 4.754 -10.430 -56.254 1.00 35.19 270 GLN A N 1
ATOM 2161 C CA . GLN A 1 270 ? 5.087 -11.154 -57.489 1.00 35.19 270 GLN A CA 1
ATOM 2162 C C . GLN A 1 270 ? 6.558 -11.040 -57.927 1.00 35.19 270 GLN A C 1
ATOM 2164 O O . GLN A 1 270 ? 6.976 -10.044 -58.494 1.00 35.19 270 GLN A O 1
ATOM 2169 N N . GLY A 1 271 ? 7.264 -12.163 -57.748 1.00 33.50 271 GLY A N 1
ATOM 2170 C CA . GLY A 1 271 ? 8.144 -12.755 -58.755 1.00 33.50 271 GLY A CA 1
ATOM 2171 C C . GLY A 1 271 ? 9.492 -12.087 -59.006 1.00 33.50 271 GLY A C 1
ATOM 2172 O O . GLY A 1 271 ? 9.577 -11.183 -59.818 1.00 33.50 271 GLY A O 1
ATOM 2173 N N . GLU A 1 272 ? 10.563 -12.677 -58.473 1.00 38.81 272 GLU A N 1
ATOM 2174 C CA . GLU A 1 272 ? 11.641 -13.141 -59.351 1.00 38.81 272 GLU A CA 1
ATOM 2175 C C . GLU A 1 272 ? 12.523 -14.195 -58.675 1.00 38.81 272 GLU A C 1
ATOM 2177 O O . GLU A 1 272 ? 12.867 -14.151 -57.495 1.00 38.81 272 GLU A O 1
ATOM 2182 N N . GLU A 1 273 ? 12.806 -15.197 -59.486 1.00 43.56 273 GLU A N 1
ATOM 2183 C CA . GLU A 1 273 ? 13.567 -16.410 -59.275 1.00 43.56 273 GLU A CA 1
ATOM 2184 C C . GLU A 1 273 ? 15.061 -16.092 -59.428 1.00 43.56 273 GLU A C 1
ATOM 2186 O O . GLU A 1 273 ? 15.456 -15.520 -60.440 1.00 43.56 273 GLU A O 1
ATOM 2191 N N . THR A 1 274 ? 15.930 -16.481 -58.488 1.00 38.69 274 THR A N 1
ATOM 2192 C CA . THR A 1 274 ? 17.341 -16.747 -58.832 1.00 38.69 274 THR A CA 1
ATOM 2193 C C . THR A 1 274 ? 17.974 -17.770 -57.886 1.00 38.69 274 THR A C 1
ATOM 2195 O O . THR A 1 274 ? 18.322 -17.492 -56.742 1.00 38.69 274 THR A O 1
ATOM 2198 N N . VAL A 1 275 ? 18.130 -18.975 -58.426 1.00 40.06 275 VAL A N 1
ATOM 2199 C CA . VAL A 1 275 ? 19.060 -20.036 -58.024 1.00 40.06 275 VAL A CA 1
ATOM 2200 C C . VAL A 1 275 ? 20.473 -19.611 -58.403 1.00 40.06 275 VAL A C 1
ATOM 2202 O O . VAL A 1 275 ? 20.643 -19.380 -59.591 1.00 40.06 275 VAL A O 1
ATOM 2205 N N . ILE A 1 276 ? 21.468 -19.616 -57.499 1.00 41.03 276 ILE A N 1
ATOM 2206 C CA . ILE A 1 276 ? 22.872 -19.972 -57.822 1.00 41.03 276 ILE A CA 1
ATOM 2207 C C . ILE A 1 276 ? 23.588 -20.525 -56.563 1.00 41.03 276 ILE A C 1
ATOM 2209 O O . ILE A 1 276 ? 23.852 -19.772 -55.633 1.00 41.03 276 ILE A O 1
ATOM 2213 N N . VAL A 1 277 ? 23.885 -21.835 -56.634 1.00 49.78 277 VAL A N 1
ATOM 2214 C CA . VAL A 1 277 ? 25.035 -22.635 -56.123 1.00 49.78 277 VAL A CA 1
ATOM 2215 C C . VAL A 1 277 ? 25.427 -22.555 -54.646 1.00 49.78 277 VAL A C 1
ATOM 2217 O O . VAL A 1 277 ? 26.018 -21.543 -54.219 1.00 49.78 277 VAL A O 1
#

pLDDT: mean 72.88, std 20.22, range [33.19, 96.56]

InterPro domains:
  IPR000157 Toll/interleukin-1 receptor homology (TIR) domain [PF13676] (89-207)
  IPR000157 Toll/interleukin-1 receptor homology (TIR) domain [PS50104] (85-223)
  IPR000157 Toll/interleukin-1 receptor homology (TIR) domain [SM00255] (86-226)
  IPR035897 Toll/interleukin-1 receptor homology (TIR) domain superfamily [G3DSA:3.40.50.10140] (79-225)
  IPR035897 Toll/interleukin-1 receptor homology (TIR) domain superfamily [SSF52200] (84-226)

Mean predicted aligned error: 18.87 Å

Radius of gyration: 39.57 Å; Cα contacts (8 Å, |Δi|>4): 202; chains: 1; bounding box: 105×90×125 Å

Secondary structure (DSSP, 8-state):
-PPPPGGGHHHHHHHHHHHHTS-HHHHHHHHHHHHHHHHHHHHHHHHHHHHHHTTS-S-SSSS-S-HHHHHHTS-----------SEEEEEE--GGGHHHIIIIIHIIIIITT---EEEHHHHSPTTS-HHHHHHHHHHTEEEEEEEE-HHHHH-HHHHHHHHHHHHHHHHHSS-EEEEEES---GGGS-HHHHHHHHHS-EEEE-SSTHHHHHHHHHHHHHTHHHHSPPPPTT---TTHHHHS-HHHHTSS-------------------------

Foldseek 3Di:
DDDDDPPPPVVVVVVVVVVVPCDVVVVVVVVVVVVVVVVVVVVVVVVVVCVVVVVDDDDPDDPCPVLVNVLVPDPDDDQDDPDQAPFAEEEQEFPVCVCCCVVPVCCVCCVVLVGGYDYCVPNADPPDDLLVSLLSRLVRYQAYEYEDDLRLQVDPSSVSSLVSNVVVCVVRPLRYAYEYEDPHPPVSHDPSVVCCVVPDDYQYDDPDDCSPVRRVSVVCSSSSCSSDDDDPPDPDPPVVVVVDDPVVVVPDPPPDPDPPPDDDDPPDDDDDDDDDD